Protein AF-A0A1G2TEM7-F1 (afdb_monomer)

Radius of gyration: 30.07 Å; Cα contacts (8 Å, |Δi|>4): 355; chains: 1; bounding box: 49×55×99 Å

Solvent-accessible surface area (backbone atoms only — not comparable to full-atom values): 16969 Å² total; per-residue (Å²): 112,79,45,78,48,76,38,76,93,73,37,30,36,40,39,42,45,85,58,39,40,34,43,33,45,51,39,70,94,78,36,30,36,36,39,42,33,32,39,65,99,53,88,54,38,40,41,35,33,34,38,53,47,78,41,74,84,69,77,44,43,29,35,23,36,29,33,30,31,44,42,89,77,76,46,63,47,26,51,91,40,37,75,34,65,74,54,76,65,64,77,90,52,77,71,51,54,56,49,53,52,49,51,64,51,42,37,35,84,39,76,63,53,59,53,83,39,41,71,59,52,55,50,55,56,69,71,34,54,91,72,40,41,70,67,55,47,54,48,48,49,51,52,52,47,50,42,49,52,52,16,50,52,48,52,52,52,54,48,64,71,47,66,89,67,58,58,44,79,43,73,86,90,49,44,41,82,43,63,84,64,90,68,56,79,90,50,42,62,61,53,50,52,48,47,40,65,72,42,48,47,33,32,34,28,77,87,83,23,96,62,38,33,77,41,48,62,56,37,53,32,38,39,68,61,51,43,54,51,46,52,51,64,70,68,49,75,80,71,75,76,73,70,79,66,78,66,62,69,46,73,65,58,52,48,52,53,52,52,53,51,50,51,52,50,54,53,57,52,61,78,49,68,92,48,62,70,69,58,54,54,53,50,53,51,54,49,53,52,47,49,55,52,49,49,52,49,50,52,56,65,72,70,108

Mean predicted aligned error: 13.9 Å

Structure (mmCIF, N/CA/C/O backbone):
data_AF-A0A1G2TEM7-F1
#
_entry.id   AF-A0A1G2TEM7-F1
#
loop_
_atom_site.group_PDB
_atom_site.id
_atom_site.type_symbol
_atom_site.label_atom_id
_atom_site.label_alt_id
_atom_site.label_comp_id
_atom_site.label_asym_id
_atom_site.label_entity_id
_atom_site.label_seq_id
_atom_site.pdbx_PDB_ins_code
_atom_site.Cartn_x
_atom_site.Cartn_y
_atom_site.Cartn_z
_atom_site.occupancy
_atom_site.B_iso_or_equiv
_atom_site.auth_seq_id
_atom_site.auth_comp_id
_atom_site.auth_asym_id
_atom_site.auth_atom_id
_atom_site.pdbx_PDB_model_num
ATOM 1 N N . MET A 1 1 ? -13.631 10.956 -4.477 1.00 67.44 1 MET A N 1
ATOM 2 C CA . MET A 1 1 ? -13.651 9.486 -4.605 1.00 67.44 1 MET A CA 1
ATOM 3 C C . MET A 1 1 ? -12.492 9.112 -5.509 1.00 67.44 1 MET A C 1
ATOM 5 O O . MET A 1 1 ? -12.386 9.725 -6.560 1.00 67.44 1 MET A O 1
ATOM 9 N N . LYS A 1 2 ? -11.614 8.206 -5.067 1.00 79.81 2 LYS A N 1
ATOM 10 C CA . LYS A 1 2 ? -10.451 7.730 -5.831 1.00 79.81 2 LYS A CA 1
ATOM 11 C C . LYS A 1 2 ? -10.918 6.689 -6.854 1.00 79.81 2 LYS A C 1
ATOM 13 O O . LYS A 1 2 ? -11.543 5.699 -6.473 1.00 79.81 2 LYS A O 1
ATOM 18 N N . GLU A 1 3 ? -10.646 6.914 -8.130 1.00 84.75 3 GLU A N 1
ATOM 19 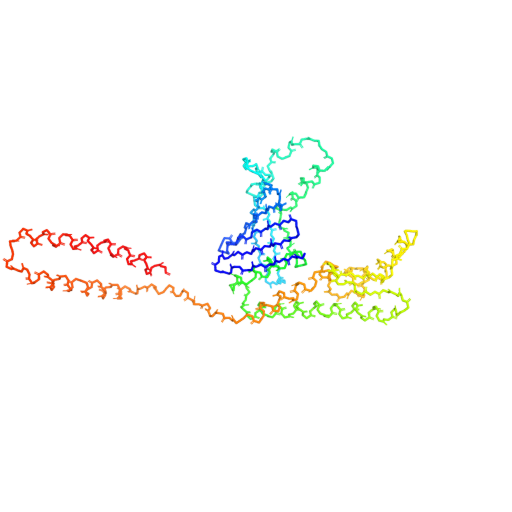C CA . GLU A 1 3 ? -10.843 5.963 -9.219 1.00 84.75 3 GLU A CA 1
ATOM 20 C C . GLU A 1 3 ? -9.496 5.340 -9.597 1.00 84.75 3 GLU A C 1
ATOM 22 O O . GLU A 1 3 ? -8.474 6.017 -9.672 1.00 84.75 3 GLU A O 1
ATOM 27 N N . ILE A 1 4 ? -9.483 4.020 -9.784 1.00 85.69 4 ILE A N 1
ATOM 28 C CA . ILE A 1 4 ? -8.273 3.268 -10.119 1.00 85.69 4 ILE A CA 1
ATOM 29 C C . ILE A 1 4 ? -8.563 2.439 -11.357 1.00 85.69 4 ILE A C 1
ATOM 31 O O . ILE A 1 4 ? -9.475 1.607 -11.354 1.00 85.69 4 ILE A O 1
ATOM 35 N N . LYS A 1 5 ? -7.752 2.631 -12.393 1.00 86.81 5 LYS A N 1
ATOM 36 C CA . LYS A 1 5 ? -7.823 1.882 -13.643 1.00 86.81 5 LYS A CA 1
ATOM 37 C C . LYS A 1 5 ? -6.507 1.148 -13.864 1.00 86.81 5 LYS A C 1
ATOM 39 O O . LYS A 1 5 ? -5.459 1.767 -13.997 1.00 86.81 5 LYS A O 1
ATOM 44 N N . ILE A 1 6 ? -6.572 -0.180 -13.916 1.00 85.25 6 ILE A N 1
ATOM 45 C CA . ILE A 1 6 ? -5.413 -1.028 -14.215 1.00 85.25 6 ILE A CA 1
ATOM 46 C C . ILE A 1 6 ? -5.385 -1.310 -15.718 1.00 85.25 6 ILE A C 1
ATOM 48 O O . ILE A 1 6 ? -6.343 -1.863 -16.264 1.00 85.25 6 ILE A O 1
ATOM 52 N N . LEU A 1 7 ? -4.278 -0.968 -16.371 1.00 85.75 7 LEU A N 1
ATOM 53 C CA . LEU A 1 7 ? -4.017 -1.215 -17.785 1.00 85.75 7 LEU A CA 1
ATOM 54 C C . LEU A 1 7 ? -2.942 -2.304 -17.890 1.00 85.75 7 LEU A C 1
ATOM 56 O O . LEU A 1 7 ? -1.747 -2.041 -17.981 1.00 85.75 7 LEU A O 1
ATOM 60 N N . GLU A 1 8 ? -3.360 -3.568 -17.808 1.00 81.31 8 GLU A N 1
ATOM 61 C CA . GLU A 1 8 ? -2.407 -4.683 -17.704 1.00 81.31 8 GLU A CA 1
ATOM 62 C C . GLU A 1 8 ? -1.517 -4.874 -18.930 1.00 81.31 8 GLU A C 1
ATOM 64 O O . GLU A 1 8 ? -0.372 -5.293 -18.754 1.00 81.31 8 GLU A O 1
ATOM 69 N N . GLU A 1 9 ? -2.040 -4.590 -20.125 1.00 81.94 9 GLU A N 1
ATOM 70 C CA . GLU A 1 9 ? -1.304 -4.662 -21.396 1.00 81.94 9 GLU A CA 1
ATOM 71 C C . GLU A 1 9 ? -0.209 -3.591 -21.473 1.00 81.94 9 GLU A C 1
ATOM 73 O O . GLU A 1 9 ? 0.847 -3.820 -22.054 1.00 81.94 9 GLU A O 1
ATOM 78 N N . GLU A 1 10 ? -0.438 -2.451 -20.823 1.00 84.88 10 GLU A N 1
ATOM 79 C CA . GLU A 1 10 ? 0.488 -1.316 -20.766 1.00 84.88 10 GLU A CA 1
ATOM 80 C C . GLU A 1 10 ? 1.398 -1.373 -19.530 1.00 84.88 10 GLU A C 1
ATOM 82 O O . GLU A 1 10 ? 2.274 -0.535 -19.358 1.00 84.88 10 GLU A O 1
ATOM 87 N N . ASN A 1 11 ? 1.208 -2.377 -18.668 1.00 90.75 11 ASN A N 1
ATOM 88 C CA . ASN A 1 11 ? 1.826 -2.458 -17.350 1.00 90.75 11 ASN A CA 1
ATOM 89 C C . ASN A 1 11 ? 1.695 -1.153 -16.546 1.00 90.75 11 ASN A C 1
ATOM 91 O O . ASN A 1 11 ? 2.657 -0.737 -15.907 1.00 90.75 11 ASN A O 1
ATOM 95 N N . SER A 1 12 ? 0.519 -0.523 -16.552 1.00 91.81 12 SER A N 1
ATOM 96 C CA . SER A 1 12 ? 0.307 0.753 -15.866 1.00 91.81 12 SER A CA 1
ATOM 97 C C . SER A 1 12 ? -0.940 0.773 -14.981 1.00 91.81 12 SER A C 1
ATOM 99 O O . SER A 1 12 ? -1.874 -0.025 -15.131 1.00 91.81 12 SER A O 1
ATOM 101 N N . ILE A 1 13 ? -0.935 1.678 -14.003 1.00 92.31 13 ILE A N 1
ATOM 102 C CA . ILE A 1 13 ? -2.081 1.994 -13.151 1.00 92.31 13 ILE A CA 1
ATOM 103 C C . ILE A 1 13 ? -2.327 3.491 -13.244 1.00 92.31 13 ILE A C 1
ATOM 105 O O . ILE A 1 13 ? -1.453 4.284 -12.913 1.00 92.31 13 ILE A O 1
ATOM 109 N N . LEU A 1 14 ? -3.545 3.862 -13.617 1.00 91.50 14 LEU A N 1
ATOM 110 C CA . LEU A 1 14 ? -4.019 5.233 -13.519 1.00 91.50 14 LEU A CA 1
ATOM 111 C C . LEU A 1 14 ? -4.805 5.390 -12.224 1.00 91.50 14 LEU A C 1
ATOM 113 O O . LEU A 1 14 ? -5.747 4.635 -11.960 1.00 91.50 14 LEU A O 1
ATOM 117 N N . VAL A 1 15 ? -4.412 6.376 -11.430 1.00 90.00 15 VAL A N 1
ATOM 118 C CA . VAL A 1 15 ? -5.088 6.785 -10.205 1.00 90.00 15 VAL A CA 1
ATOM 119 C C . VAL A 1 15 ? -5.612 8.194 -10.418 1.00 90.00 15 VAL A C 1
ATOM 121 O O . VAL A 1 15 ? -4.838 9.127 -10.601 1.00 90.00 15 VAL A O 1
ATOM 124 N N . ASP A 1 16 ? -6.929 8.333 -10.400 1.00 88.75 16 ASP A N 1
ATOM 125 C CA . ASP A 1 16 ? -7.611 9.610 -10.546 1.00 88.75 16 ASP A CA 1
ATOM 126 C C . ASP A 1 16 ? -8.362 9.916 -9.248 1.00 88.75 16 ASP A C 1
ATOM 128 O O . ASP A 1 16 ? -9.273 9.181 -8.860 1.00 88.75 16 ASP A O 1
ATOM 132 N N . ASP A 1 17 ? -7.961 10.959 -8.529 1.00 85.25 17 ASP A N 1
ATOM 133 C CA . ASP A 1 17 ? -8.590 11.334 -7.269 1.00 85.25 17 ASP A CA 1
ATOM 134 C C . ASP A 1 17 ? -9.267 12.720 -7.348 1.00 85.25 17 ASP A C 1
ATOM 136 O O . ASP A 1 17 ? -9.607 13.218 -8.422 1.00 85.25 17 ASP A O 1
ATOM 140 N N . LYS A 1 18 ? -9.615 13.334 -6.213 1.00 84.69 18 LYS A N 1
ATOM 141 C CA . LYS A 1 18 ? -10.285 14.644 -6.239 1.00 84.69 18 LYS A CA 1
ATOM 142 C C . LYS A 1 18 ? -9.346 15.782 -6.674 1.00 84.69 18 LYS A C 1
ATOM 144 O O . LYS A 1 18 ? -9.842 16.767 -7.216 1.00 84.69 18 LYS A O 1
ATOM 149 N N . TYR A 1 19 ? -8.049 15.668 -6.415 1.00 85.00 19 TYR A N 1
ATOM 150 C CA . TYR A 1 19 ? -7.076 16.755 -6.484 1.00 85.00 19 TYR A CA 1
ATOM 151 C C . TYR A 1 19 ? -5.946 16.493 -7.481 1.00 85.00 19 TYR A C 1
ATOM 153 O O . TYR A 1 19 ? -5.434 17.448 -8.059 1.00 85.00 19 TYR A O 1
ATOM 161 N N . ASP A 1 20 ? -5.572 15.239 -7.713 1.00 86.88 20 ASP A N 1
ATOM 162 C CA . ASP A 1 20 ? -4.484 14.849 -8.594 1.00 86.88 20 ASP A CA 1
ATOM 163 C C . ASP A 1 20 ? -4.836 13.659 -9.491 1.00 86.88 20 ASP A C 1
ATOM 165 O O . ASP A 1 20 ? -5.777 12.894 -9.268 1.00 86.88 20 ASP A O 1
ATOM 169 N N . VAL A 1 21 ? -4.067 13.554 -10.569 1.00 88.75 21 VAL A N 1
ATOM 170 C CA . VAL A 1 21 ? -4.032 12.394 -11.453 1.00 88.75 21 VAL A CA 1
ATOM 171 C C . VAL A 1 21 ? -2.611 11.865 -11.426 1.00 88.75 21 VAL A C 1
ATOM 173 O O . VAL A 1 21 ? -1.663 12.627 -11.617 1.00 88.75 21 VAL A O 1
ATOM 176 N N . SER A 1 22 ? -2.475 10.567 -11.190 1.00 91.62 22 SER A N 1
ATOM 177 C CA . SER A 1 22 ? -1.201 9.863 -11.154 1.00 91.62 22 SER A CA 1
ATOM 178 C C . SER A 1 22 ? -1.211 8.705 -12.151 1.00 91.62 22 SER A C 1
ATOM 180 O O . SER A 1 22 ? -2.093 7.846 -12.104 1.00 91.62 22 SER A O 1
ATOM 182 N N . ASP A 1 23 ? -0.215 8.669 -13.030 1.00 92.94 23 ASP A N 1
ATOM 183 C CA . ASP A 1 23 ? 0.101 7.533 -13.894 1.00 92.94 23 ASP A CA 1
ATOM 184 C C . ASP A 1 23 ? 1.291 6.771 -13.309 1.00 92.94 23 ASP A C 1
ATOM 186 O O . ASP A 1 23 ? 2.328 7.355 -12.982 1.00 92.94 23 ASP A O 1
ATOM 190 N N . ILE A 1 24 ? 1.121 5.466 -13.122 1.00 95.62 24 ILE A N 1
ATOM 191 C CA . ILE A 1 24 ? 2.121 4.580 -12.546 1.00 95.62 24 ILE A CA 1
ATOM 192 C C . ILE A 1 24 ? 2.505 3.535 -13.588 1.00 95.62 24 ILE A C 1
ATOM 194 O O . ILE A 1 24 ? 1.801 2.543 -13.760 1.00 95.62 24 ILE A O 1
ATOM 198 N N . GLU A 1 25 ? 3.646 3.726 -14.244 1.00 96.44 25 GLU A N 1
ATOM 199 C CA . GLU A 1 25 ? 4.179 2.820 -15.265 1.00 96.44 25 GLU A CA 1
ATOM 200 C C . GLU A 1 25 ? 5.157 1.816 -14.636 1.00 96.44 25 GLU A C 1
ATOM 202 O O . GLU A 1 25 ? 6.138 2.199 -13.991 1.00 96.44 25 GLU A O 1
ATOM 207 N N . PHE A 1 26 ? 4.928 0.518 -14.830 1.00 96.62 26 PHE A N 1
ATOM 208 C CA . PHE A 1 26 ? 5.750 -0.548 -14.259 1.00 96.62 26 PHE A CA 1
ATOM 209 C C . PHE A 1 26 ? 6.700 -1.159 -15.288 1.00 96.62 26 PHE A C 1
ATOM 211 O O . PHE A 1 26 ? 6.332 -1.480 -16.415 1.00 96.62 26 PHE A O 1
ATOM 218 N N . PHE A 1 27 ? 7.916 -1.454 -14.827 1.00 95.88 27 PHE A N 1
ATOM 219 C CA . PHE A 1 27 ? 8.956 -2.165 -15.567 1.00 95.88 27 PHE A CA 1
ATOM 220 C C . PHE A 1 27 ? 9.346 -3.437 -14.794 1.00 95.88 27 PHE A C 1
ATOM 222 O O . PHE A 1 27 ? 10.374 -3.437 -14.100 1.00 95.88 27 PHE A O 1
ATOM 229 N N . PRO A 1 28 ? 8.544 -4.523 -14.872 1.00 93.94 28 PRO A N 1
ATOM 230 C CA . PRO A 1 28 ? 8.714 -5.690 -14.006 1.00 93.94 28 PRO A CA 1
ATOM 231 C C . PRO A 1 28 ? 10.095 -6.341 -14.093 1.00 93.94 28 PRO A C 1
ATOM 233 O O . PRO A 1 28 ? 10.703 -6.651 -13.071 1.00 93.94 28 PRO A O 1
ATOM 236 N N . GLU A 1 29 ? 10.643 -6.465 -15.303 1.00 92.75 29 GLU A N 1
ATOM 237 C CA . GLU A 1 29 ? 11.969 -7.054 -15.534 1.00 92.75 29 GLU A CA 1
ATOM 238 C C . GLU A 1 29 ? 13.089 -6.290 -14.813 1.00 92.75 29 GLU A C 1
ATOM 240 O O . GLU A 1 29 ? 14.020 -6.888 -14.275 1.00 92.75 29 GLU A O 1
ATOM 245 N N . ALA A 1 30 ? 12.977 -4.960 -14.758 1.00 95.12 30 ALA A N 1
ATOM 246 C CA . ALA A 1 30 ? 13.933 -4.093 -14.079 1.00 95.12 30 ALA A CA 1
ATOM 247 C C . ALA A 1 30 ? 13.633 -3.920 -12.580 1.00 95.12 30 ALA A C 1
ATOM 249 O O . ALA A 1 30 ? 14.419 -3.274 -11.888 1.00 95.12 30 ALA A O 1
ATOM 250 N N . LYS A 1 31 ? 12.505 -4.458 -12.090 1.00 96.75 31 LYS A N 1
ATOM 251 C CA . LYS A 1 31 ? 11.951 -4.234 -10.746 1.00 96.75 31 LYS A CA 1
ATOM 252 C C . LYS A 1 31 ? 11.843 -2.751 -10.387 1.00 96.75 31 LYS A C 1
ATOM 254 O O . LYS A 1 31 ? 12.250 -2.314 -9.307 1.00 96.75 31 LYS A O 1
ATOM 259 N N . LYS A 1 32 ? 11.312 -1.966 -11.326 1.00 97.69 32 LYS A N 1
ATOM 260 C CA . LYS A 1 32 ? 11.119 -0.518 -11.189 1.00 97.69 32 LYS A CA 1
ATOM 261 C C . LYS A 1 32 ? 9.709 -0.107 -11.576 1.00 97.69 32 LYS A C 1
ATOM 263 O O . LYS A 1 32 ? 9.047 -0.802 -12.339 1.00 97.69 32 LYS A O 1
ATOM 268 N N . PHE A 1 33 ? 9.286 1.048 -11.090 1.00 97.56 33 PHE A N 1
ATOM 269 C CA . PHE A 1 33 ? 8.119 1.748 -11.612 1.00 97.56 33 PHE A CA 1
ATOM 270 C C . PHE A 1 33 ? 8.358 3.254 -11.580 1.00 97.56 33 PHE A C 1
ATOM 272 O 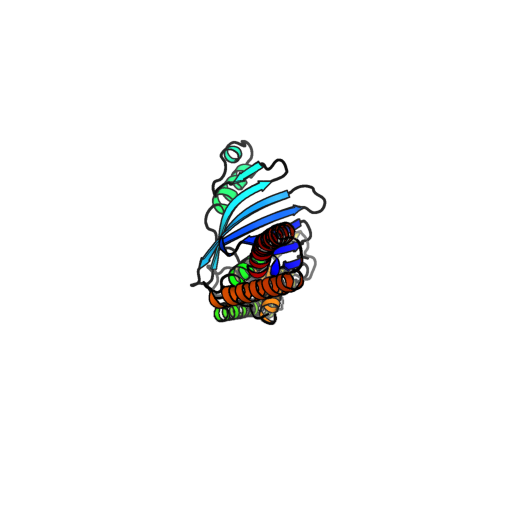O . PHE A 1 33 ? 9.184 3.746 -10.805 1.00 97.56 33 PHE A O 1
ATOM 279 N N . LYS A 1 34 ? 7.662 3.975 -12.448 1.00 96.56 34 LYS A N 1
ATOM 280 C CA . LYS A 1 34 ? 7.638 5.432 -12.491 1.00 96.56 34 LYS A CA 1
ATOM 281 C C . LYS A 1 34 ? 6.269 5.920 -12.069 1.00 96.56 34 LYS A C 1
ATOM 283 O O . LYS A 1 34 ? 5.283 5.242 -12.314 1.00 96.56 34 LYS A O 1
ATOM 288 N N . VAL A 1 35 ? 6.245 7.065 -11.410 1.00 94.75 35 VAL A N 1
ATOM 289 C CA . VAL A 1 35 ? 5.036 7.770 -11.009 1.00 94.75 35 VAL A CA 1
ATOM 290 C C . VAL A 1 35 ? 5.129 9.165 -11.586 1.00 94.75 35 VAL A C 1
ATOM 292 O O . VAL A 1 35 ? 6.005 9.938 -11.184 1.00 94.75 35 VAL A O 1
ATOM 295 N N . ASP A 1 36 ? 4.207 9.462 -12.485 1.00 91.56 36 ASP A N 1
ATOM 296 C CA . ASP A 1 36 ? 4.023 10.778 -13.065 1.00 91.56 36 ASP A CA 1
ATOM 297 C C . ASP A 1 36 ? 2.706 11.323 -12.520 1.00 91.56 36 ASP A C 1
ATOM 299 O O . ASP A 1 36 ? 1.639 10.780 -12.800 1.00 91.56 36 ASP A O 1
ATOM 303 N N . SER A 1 37 ? 2.774 12.361 -11.687 1.00 90.12 37 SER A N 1
ATOM 304 C CA . SER A 1 37 ? 1.591 12.952 -11.065 1.00 90.12 37 SER A CA 1
ATOM 305 C C . SER A 1 37 ? 1.435 14.426 -11.396 1.00 90.12 37 SER A C 1
ATOM 307 O O . SER A 1 37 ? 2.412 15.176 -11.477 1.00 90.12 37 SER A O 1
ATOM 309 N N . SER A 1 38 ? 0.187 14.846 -11.572 1.00 87.88 38 SER A N 1
ATOM 310 C CA . SER A 1 38 ? -0.185 16.232 -11.836 1.00 87.88 38 SER A CA 1
ATOM 311 C C . SER A 1 38 ? -1.388 16.638 -11.004 1.00 87.88 38 SER A C 1
ATOM 313 O O . SER A 1 38 ? -2.363 15.889 -10.918 1.00 87.88 38 SER A O 1
ATOM 315 N N . LEU A 1 39 ? -1.342 17.844 -10.443 1.00 86.12 39 LEU A N 1
ATOM 316 C CA . LEU A 1 39 ? -2.514 18.447 -9.816 1.00 86.12 39 LEU A CA 1
ATOM 317 C C . LEU A 1 39 ? -3.542 18.805 -10.891 1.00 86.12 39 LEU A C 1
ATOM 319 O O . LEU A 1 39 ? -3.198 19.335 -11.949 1.00 86.12 39 LEU A O 1
ATOM 323 N N . LYS A 1 40 ? -4.815 18.527 -10.617 1.00 83.62 40 LYS A N 1
ATOM 324 C CA . LYS A 1 40 ? -5.908 18.978 -11.478 1.00 83.62 40 LYS A CA 1
ATOM 325 C C . LYS A 1 40 ? -5.944 20.501 -11.480 1.00 83.62 40 LYS A C 1
ATOM 327 O O . LYS A 1 40 ? -5.759 21.131 -10.443 1.00 83.62 40 LYS A O 1
ATOM 332 N N . ASP A 1 41 ? -6.185 21.069 -12.656 1.00 81.00 41 ASP A N 1
ATOM 333 C CA . ASP A 1 41 ? -6.231 22.517 -12.893 1.00 81.00 41 ASP A CA 1
ATOM 334 C C . ASP A 1 41 ? -4.896 23.264 -12.678 1.00 81.00 41 ASP A C 1
ATOM 336 O O . ASP A 1 41 ? -4.878 24.495 -12.689 1.00 81.00 41 ASP A O 1
ATOM 340 N N . ASP A 1 42 ? -3.775 22.543 -12.556 1.00 75.88 42 ASP A N 1
ATOM 341 C CA . ASP A 1 42 ? -2.428 23.114 -12.469 1.00 75.88 42 ASP A CA 1
ATOM 342 C C . ASP A 1 42 ? -1.471 22.444 -13.476 1.00 75.88 42 ASP A C 1
ATOM 344 O O . ASP A 1 42 ? -1.705 21.341 -13.967 1.00 75.88 42 ASP A O 1
ATOM 348 N N . VAL A 1 43 ? -0.373 23.122 -13.804 1.00 70.56 43 VAL A N 1
ATOM 349 C CA . VAL A 1 43 ? 0.692 22.635 -14.701 1.00 70.56 43 VAL A CA 1
ATOM 350 C C . VAL A 1 43 ? 1.848 22.024 -13.891 1.00 70.56 43 VAL A C 1
ATOM 352 O O . VAL A 1 43 ? 2.937 21.781 -14.416 1.00 70.56 43 VAL A O 1
ATOM 355 N N . PHE A 1 44 ? 1.626 21.777 -12.598 1.00 72.81 44 PHE A N 1
ATOM 356 C CA . PHE A 1 44 ? 2.610 21.184 -11.706 1.00 72.81 44 PHE A CA 1
ATOM 357 C C . PHE A 1 44 ? 2.728 19.679 -11.954 1.00 72.81 44 PHE A C 1
ATOM 359 O O . PHE A 1 44 ? 1.814 18.917 -11.639 1.00 72.81 44 PHE A O 1
ATOM 366 N N . TYR A 1 45 ? 3.877 19.249 -12.483 1.00 82.06 45 TYR A N 1
ATOM 367 C CA . TYR A 1 45 ? 4.185 17.839 -12.726 1.00 82.06 45 TYR A CA 1
ATOM 368 C C . TYR A 1 45 ? 5.268 17.343 -11.774 1.00 82.06 45 TYR A C 1
ATOM 370 O O . TYR A 1 45 ? 6.343 17.944 -11.685 1.00 82.06 45 TYR A O 1
ATOM 378 N N . ASN A 1 46 ? 5.022 16.206 -11.132 1.00 88.06 46 ASN A N 1
ATOM 379 C CA . ASN A 1 46 ? 6.020 15.469 -10.371 1.00 88.06 46 ASN A CA 1
ATOM 380 C C . ASN A 1 46 ? 6.333 14.157 -11.064 1.00 88.06 46 ASN A C 1
ATOM 382 O O . ASN A 1 46 ? 5.436 13.421 -11.454 1.00 88.06 46 ASN A O 1
ATOM 386 N N . TYR A 1 47 ? 7.619 13.851 -11.136 1.00 92.06 47 TYR A N 1
ATOM 387 C CA . TYR A 1 47 ? 8.132 12.621 -11.714 1.00 92.06 47 TYR A CA 1
ATOM 388 C C . TYR A 1 47 ? 8.948 11.919 -10.642 1.00 92.06 47 TYR A C 1
ATOM 390 O O . TYR A 1 47 ? 9.849 12.527 -10.054 1.00 92.06 47 TYR A O 1
ATOM 398 N N . SER A 1 48 ? 8.646 10.656 -10.371 1.00 95.31 48 SER A N 1
ATOM 399 C CA . SER A 1 48 ? 9.397 9.843 -9.415 1.00 95.31 48 SER A CA 1
ATOM 400 C C . SER A 1 48 ? 9.650 8.449 -9.972 1.00 95.31 48 SER A C 1
ATOM 402 O O . SER A 1 48 ? 8.723 7.773 -10.398 1.00 95.31 48 SER A O 1
ATOM 404 N N . THR A 1 49 ? 10.897 7.989 -9.931 1.00 97.50 49 THR A N 1
ATOM 405 C CA . THR A 1 49 ? 11.266 6.613 -10.291 1.00 97.50 49 THR A CA 1
ATOM 406 C C . THR A 1 49 ? 11.587 5.844 -9.018 1.00 97.50 49 THR A C 1
ATOM 408 O O . THR A 1 49 ? 12.420 6.281 -8.221 1.00 97.50 49 THR A O 1
ATOM 411 N N . TYR A 1 50 ? 10.991 4.668 -8.849 1.00 98.00 50 TYR A N 1
ATOM 412 C CA . TYR A 1 50 ? 11.208 3.779 -7.713 1.00 98.00 50 TYR A CA 1
ATOM 413 C C . TYR A 1 50 ? 11.787 2.439 -8.157 1.00 98.00 50 TYR A C 1
ATOM 415 O O . TYR A 1 50 ? 11.514 1.944 -9.249 1.00 98.00 50 TYR A O 1
ATOM 423 N N . GLU A 1 51 ? 12.566 1.827 -7.272 1.00 98.31 51 GLU A N 1
ATOM 424 C CA . GLU A 1 51 ? 12.948 0.417 -7.345 1.00 98.31 51 GLU A CA 1
ATOM 425 C C . GLU A 1 51 ? 12.223 -0.351 -6.247 1.00 98.31 51 GLU A C 1
ATOM 427 O O . GLU A 1 51 ? 12.042 0.182 -5.149 1.00 98.31 51 GLU A O 1
ATOM 432 N N . TYR A 1 52 ? 11.854 -1.603 -6.510 1.00 97.94 52 TYR A N 1
ATOM 433 C CA . TYR A 1 52 ? 11.180 -2.443 -5.530 1.00 97.94 52 TYR A CA 1
ATOM 434 C C . TYR A 1 52 ? 11.830 -3.816 -5.338 1.00 97.94 52 TYR A C 1
ATOM 436 O O . TYR A 1 52 ? 12.542 -4.348 -6.190 1.00 97.94 52 TYR A O 1
ATOM 444 N N . LYS A 1 53 ? 11.559 -4.405 -4.174 1.00 96.81 53 LYS A N 1
ATOM 445 C CA . LYS A 1 53 ? 11.924 -5.769 -3.789 1.00 96.81 53 LYS A CA 1
ATOM 446 C C . LYS A 1 53 ? 10.707 -6.473 -3.218 1.00 96.81 53 LYS A C 1
ATOM 448 O O . LYS A 1 53 ? 9.966 -5.877 -2.442 1.00 96.81 53 LYS A O 1
ATOM 453 N N . ILE A 1 54 ? 10.553 -7.741 -3.581 1.00 96.00 54 ILE A N 1
ATOM 454 C CA . ILE A 1 54 ? 9.539 -8.630 -3.019 1.00 96.00 54 ILE A CA 1
ATOM 455 C C . ILE A 1 54 ? 10.248 -9.609 -2.091 1.00 96.00 54 ILE A C 1
ATOM 457 O O . ILE A 1 54 ? 11.203 -10.275 -2.498 1.00 96.00 54 ILE A O 1
ATOM 461 N N . TYR A 1 55 ? 9.776 -9.677 -0.857 1.00 94.69 55 TYR A N 1
ATOM 462 C CA . TYR A 1 55 ? 10.138 -10.690 0.121 1.00 94.69 55 TYR A CA 1
ATOM 463 C C . TYR A 1 55 ? 8.994 -11.706 0.141 1.00 94.69 55 TYR A C 1
ATOM 465 O O . TYR A 1 55 ? 7.853 -11.274 0.238 1.00 94.69 55 TYR A O 1
ATOM 473 N N . PRO A 1 56 ? 9.244 -13.014 -0.037 1.00 90.12 56 PRO A N 1
ATOM 474 C CA . PRO A 1 56 ? 8.173 -14.012 -0.077 1.00 90.12 56 PRO A CA 1
ATOM 475 C C . PRO A 1 56 ? 7.780 -14.552 1.309 1.00 90.12 56 PRO A C 1
ATOM 477 O O . PRO A 1 56 ? 6.714 -15.146 1.436 1.00 90.12 56 PRO A O 1
ATOM 480 N N . ASP A 1 57 ? 8.609 -14.355 2.340 1.00 88.00 57 ASP A N 1
ATOM 481 C CA . ASP A 1 57 ? 8.370 -14.866 3.696 1.00 88.00 57 ASP A CA 1
ATOM 482 C C . ASP A 1 57 ? 8.812 -13.853 4.779 1.00 88.00 57 ASP A C 1
ATOM 484 O O . ASP A 1 57 ? 10.011 -13.744 5.060 1.00 88.00 57 ASP A O 1
ATOM 488 N N . PRO A 1 58 ? 7.879 -13.080 5.370 1.00 89.94 58 PRO A N 1
ATOM 489 C CA . PRO A 1 58 ? 6.491 -12.902 4.930 1.00 89.94 58 PRO A CA 1
ATOM 490 C C . PRO A 1 58 ? 6.404 -12.198 3.564 1.00 89.94 58 PRO A C 1
ATOM 492 O O . PRO A 1 58 ? 7.349 -11.528 3.144 1.00 89.94 58 PRO A O 1
ATOM 495 N N . ILE A 1 59 ? 5.257 -12.329 2.882 1.00 92.00 59 ILE A N 1
ATOM 496 C CA . ILE A 1 59 ? 4.999 -11.631 1.612 1.00 92.00 59 ILE A CA 1
ATOM 497 C C . ILE A 1 59 ? 4.969 -10.120 1.857 1.00 92.00 59 ILE A C 1
ATOM 499 O O . ILE A 1 59 ? 4.019 -9.599 2.442 1.00 92.00 59 ILE A O 1
ATOM 503 N N . GLU A 1 60 ? 5.994 -9.414 1.386 1.00 94.19 60 GLU A N 1
ATOM 504 C CA . GLU A 1 60 ? 6.144 -7.970 1.553 1.00 94.19 60 GLU A CA 1
ATOM 505 C C . GLU A 1 60 ? 6.774 -7.317 0.325 1.00 94.19 60 GLU A C 1
ATOM 507 O O . GLU A 1 60 ? 7.656 -7.877 -0.327 1.00 94.19 60 GLU A O 1
ATOM 512 N N . VAL A 1 61 ? 6.362 -6.081 0.042 1.00 96.62 61 VAL A N 1
ATOM 513 C CA . VAL A 1 61 ? 6.971 -5.238 -0.989 1.00 96.62 61 VAL A CA 1
ATOM 514 C C . VAL A 1 61 ? 7.684 -4.084 -0.299 1.00 96.62 61 VAL A C 1
ATOM 516 O O . VAL A 1 61 ? 7.078 -3.346 0.474 1.00 96.62 61 VAL A O 1
ATOM 519 N N . SER A 1 62 ? 8.975 -3.918 -0.573 1.00 97.19 62 SER A N 1
ATOM 520 C CA . SER A 1 62 ? 9.733 -2.731 -0.169 1.00 97.19 62 SER A CA 1
ATOM 521 C C . SER A 1 62 ? 10.125 -1.918 -1.388 1.00 97.19 62 SER A C 1
ATOM 523 O O . SER A 1 62 ? 10.478 -2.490 -2.417 1.00 97.19 62 SER A O 1
ATOM 525 N N . VAL A 1 63 ? 10.128 -0.597 -1.257 1.00 97.69 63 VAL A N 1
ATOM 526 C CA . VAL A 1 63 ? 10.506 0.343 -2.314 1.00 97.69 63 VAL A CA 1
ATOM 527 C C . VAL A 1 63 ? 11.612 1.281 -1.849 1.00 97.69 63 VAL A C 1
ATOM 529 O O . VAL A 1 63 ? 11.767 1.532 -0.652 1.00 97.69 63 VAL A O 1
ATOM 532 N N . ARG A 1 64 ? 12.371 1.824 -2.796 1.00 97.12 64 ARG A N 1
ATOM 533 C CA . ARG A 1 64 ? 13.232 2.990 -2.579 1.00 97.12 64 ARG A CA 1
ATOM 534 C C . ARG A 1 64 ? 13.136 3.952 -3.754 1.00 97.12 64 ARG A C 1
ATOM 536 O O . ARG A 1 64 ? 12.982 3.522 -4.897 1.00 97.12 64 ARG A O 1
ATOM 543 N N . LEU A 1 65 ? 13.252 5.241 -3.469 1.00 97.31 65 LEU A N 1
ATOM 544 C CA . LEU A 1 65 ? 13.266 6.304 -4.468 1.00 97.31 65 LEU A CA 1
ATOM 545 C C . LEU A 1 65 ? 14.625 6.337 -5.180 1.00 97.31 65 LEU A C 1
ATOM 547 O O . LEU A 1 65 ? 15.659 6.458 -4.525 1.00 97.31 65 LEU A O 1
ATOM 551 N N . LEU A 1 66 ? 14.621 6.234 -6.509 1.00 96.81 66 LEU A N 1
ATOM 552 C CA . LEU A 1 66 ? 15.813 6.360 -7.351 1.00 96.81 66 LEU A CA 1
ATOM 553 C C . LEU A 1 66 ? 15.949 7.755 -7.946 1.00 96.81 66 LEU A C 1
ATOM 555 O O . LEU A 1 66 ? 17.047 8.302 -7.981 1.00 96.81 66 LEU A O 1
ATOM 559 N N . GLU A 1 67 ? 14.848 8.323 -8.421 1.00 95.81 67 GLU A N 1
ATOM 560 C CA . GLU A 1 67 ? 14.842 9.636 -9.057 1.00 95.81 67 GLU A CA 1
ATOM 561 C C . GLU A 1 67 ? 13.610 10.405 -8.618 1.00 95.81 67 GLU A C 1
ATOM 563 O O . GLU A 1 67 ? 12.541 9.817 -8.465 1.00 95.81 67 GLU A O 1
ATOM 568 N N . LYS A 1 68 ? 13.753 11.716 -8.446 1.00 92.75 68 LYS A N 1
ATOM 569 C CA . LYS A 1 68 ? 12.630 12.623 -8.234 1.00 92.75 68 LYS A CA 1
ATOM 570 C C . LYS A 1 68 ? 12.922 13.957 -8.888 1.00 92.75 68 LYS A C 1
ATOM 572 O O . LYS A 1 68 ? 13.993 14.519 -8.660 1.00 92.75 68 LYS A O 1
ATOM 577 N N . SER A 1 69 ? 11.973 14.470 -9.655 1.00 90.69 69 SER A N 1
ATOM 578 C CA . SER A 1 69 ? 12.045 15.799 -10.259 1.00 90.69 69 SER A CA 1
ATOM 579 C C . SER A 1 69 ? 10.671 16.447 -10.343 1.00 90.69 69 SER A C 1
ATOM 581 O O . SER A 1 69 ? 9.671 15.737 -10.449 1.00 90.69 69 SER A O 1
ATOM 583 N N . SER A 1 70 ? 10.641 17.775 -10.363 1.00 86.25 70 SER A N 1
ATOM 584 C CA . SER A 1 70 ? 9.413 18.561 -10.513 1.00 86.25 70 SER A CA 1
ATOM 585 C C . SER A 1 70 ? 9.572 19.592 -11.629 1.00 86.25 70 SER A C 1
ATOM 587 O O . SER A 1 70 ? 10.678 20.093 -11.817 1.00 86.25 70 SER A O 1
ATOM 589 N N . GLU A 1 71 ? 8.464 19.867 -12.329 1.00 73.75 71 GLU A N 1
ATOM 590 C CA . GLU A 1 71 ? 8.282 20.861 -13.406 1.00 73.75 71 GLU A CA 1
ATOM 591 C C . GLU A 1 71 ? 9.291 20.806 -14.585 1.00 73.75 71 GLU A C 1
ATOM 593 O O . GLU A 1 71 ? 10.381 20.244 -14.500 1.00 73.75 71 GLU A O 1
ATOM 598 N N . PRO A 1 72 ? 8.952 21.351 -15.766 1.00 66.25 72 PRO A N 1
ATOM 599 C CA . PRO A 1 72 ? 9.934 21.688 -16.795 1.00 66.25 72 PRO A CA 1
ATOM 600 C C . PRO A 1 72 ? 10.525 23.096 -16.550 1.00 66.25 72 PRO A C 1
ATOM 602 O O . PRO A 1 72 ? 9.752 24.040 -16.401 1.00 66.25 72 PRO A O 1
ATOM 605 N N . PRO A 1 73 ? 11.856 23.300 -16.625 1.00 72.19 73 PRO A N 1
ATOM 606 C CA . PRO A 1 73 ? 12.894 22.302 -16.882 1.00 72.19 73 PRO A CA 1
ATOM 607 C C . PRO A 1 73 ? 13.089 21.367 -15.682 1.00 72.19 73 PRO A C 1
ATOM 609 O O . PRO A 1 73 ? 13.092 21.825 -14.549 1.00 72.19 73 PRO A O 1
ATOM 612 N N . LYS A 1 74 ? 13.290 20.064 -15.945 1.00 75.44 74 LYS A N 1
ATOM 613 C CA . LYS A 1 74 ? 13.388 19.032 -14.898 1.00 75.44 74 LYS A CA 1
ATOM 614 C C . LYS A 1 74 ? 14.498 19.354 -13.901 1.00 75.44 74 LYS A C 1
ATOM 616 O O . LYS A 1 74 ? 15.674 19.111 -14.181 1.00 75.44 74 LYS A O 1
ATOM 621 N N . GLU A 1 75 ? 14.114 19.824 -12.723 1.00 82.25 75 GLU A N 1
ATOM 622 C CA . GLU A 1 75 ? 15.016 19.957 -11.588 1.00 82.25 75 GLU A CA 1
ATOM 623 C C . GLU A 1 75 ? 14.945 18.688 -10.745 1.00 82.25 75 GLU A C 1
ATOM 625 O O . GLU A 1 75 ? 13.901 18.337 -10.193 1.00 82.25 75 GLU A O 1
ATOM 630 N N . PHE A 1 76 ? 16.059 17.958 -10.677 1.00 86.62 76 PHE A N 1
ATOM 631 C CA . PHE A 1 76 ? 16.140 16.742 -9.879 1.00 86.62 76 PHE A CA 1
ATOM 632 C C . PHE A 1 76 ? 16.409 17.083 -8.416 1.00 86.62 76 PHE A C 1
ATOM 634 O O . PHE A 1 76 ? 17.371 17.778 -8.097 1.00 86.62 76 PHE A O 1
ATOM 641 N N . SER A 1 77 ? 15.603 16.509 -7.530 1.00 88.81 77 SER A N 1
ATOM 642 C CA . SER A 1 77 ? 15.864 16.478 -6.090 1.00 88.81 77 SER A CA 1
ATOM 643 C C . SER A 1 77 ? 16.583 15.199 -5.663 1.00 88.81 77 SER A C 1
ATOM 645 O O . SER A 1 77 ? 17.389 15.201 -4.729 1.00 88.81 77 SER A O 1
ATOM 647 N N . VAL A 1 78 ? 16.338 14.103 -6.384 1.00 91.25 78 VAL A N 1
ATOM 648 C CA . VAL A 1 78 ? 16.982 12.803 -6.180 1.00 91.25 78 VAL A CA 1
ATOM 649 C C . VAL A 1 78 ? 17.423 12.252 -7.526 1.00 91.25 78 VAL A C 1
ATOM 651 O O . VAL A 1 78 ? 16.671 12.325 -8.500 1.00 91.25 78 VAL A O 1
ATOM 654 N N . LYS A 1 79 ? 18.627 11.680 -7.572 1.00 92.94 79 LYS A N 1
ATOM 655 C CA . LYS A 1 79 ? 19.147 10.958 -8.734 1.00 92.94 79 LYS A CA 1
ATOM 656 C C . LYS A 1 79 ? 19.997 9.775 -8.285 1.00 92.94 79 LYS A C 1
ATOM 658 O O . LYS A 1 79 ? 20.761 9.897 -7.330 1.00 92.94 79 LYS A O 1
ATOM 663 N N . ASP A 1 80 ? 19.845 8.636 -8.956 1.00 91.00 80 ASP A N 1
ATOM 664 C CA . ASP A 1 80 ? 20.548 7.381 -8.652 1.00 91.00 80 ASP A CA 1
ATOM 665 C C . ASP A 1 80 ? 20.425 6.929 -7.178 1.00 91.00 80 ASP A C 1
ATOM 667 O O . ASP A 1 80 ? 21.326 6.312 -6.609 1.00 91.00 80 ASP A O 1
ATOM 671 N N . GLY A 1 81 ? 19.290 7.234 -6.539 1.00 90.75 81 GLY A N 1
ATOM 672 C CA . GLY A 1 81 ? 19.033 6.916 -5.131 1.00 90.75 81 GLY A CA 1
ATOM 673 C C . GLY A 1 81 ? 19.793 7.797 -4.138 1.00 90.75 81 GLY A C 1
ATOM 674 O O . GLY A 1 81 ? 19.958 7.415 -2.979 1.00 90.75 81 GLY A O 1
ATOM 675 N N . VAL A 1 82 ? 20.268 8.966 -4.574 1.00 90.50 82 VAL A N 1
ATOM 676 C CA . VAL A 1 82 ? 20.971 9.943 -3.740 1.00 90.50 82 VAL A CA 1
ATOM 677 C C . VAL A 1 82 ? 20.267 11.293 -3.827 1.00 90.50 82 VAL A C 1
ATOM 679 O O . VAL A 1 82 ? 19.906 11.759 -4.908 1.00 90.50 82 VAL A O 1
ATOM 682 N N . VAL A 1 83 ? 20.066 11.930 -2.673 1.00 89.38 83 VAL A N 1
ATOM 683 C CA . VAL A 1 83 ? 19.545 13.301 -2.593 1.00 89.38 83 VAL A CA 1
ATOM 684 C C . VAL A 1 83 ? 20.627 14.260 -3.088 1.00 89.38 83 VAL A C 1
ATOM 686 O O . VAL A 1 83 ? 21.763 14.198 -2.616 1.00 89.38 83 VAL A O 1
ATOM 689 N N . LEU A 1 84 ? 20.301 15.124 -4.048 1.00 86.75 84 LEU A N 1
ATOM 690 C CA . LEU A 1 84 ? 21.296 16.005 -4.658 1.00 86.75 84 LEU A CA 1
ATOM 691 C C . LEU A 1 84 ? 21.716 17.139 -3.715 1.00 86.75 84 LEU A C 1
ATOM 693 O O . LEU A 1 84 ? 20.905 17.700 -2.979 1.00 86.75 84 LEU A O 1
ATOM 697 N N . GLU A 1 85 ? 22.991 17.534 -3.785 1.00 75.12 85 GLU A N 1
ATOM 698 C CA . GLU A 1 85 ? 23.517 18.658 -2.996 1.00 75.12 85 GLU A CA 1
ATOM 699 C C . GLU A 1 85 ? 22.802 19.982 -3.287 1.00 75.12 85 GLU A C 1
ATOM 701 O O . GLU A 1 85 ? 22.735 20.841 -2.412 1.00 75.12 85 GLU A O 1
ATOM 706 N N . SER A 1 86 ? 22.288 20.163 -4.508 1.00 75.19 86 SER A N 1
ATOM 707 C CA . SER A 1 86 ? 21.483 21.330 -4.883 1.00 75.19 86 SER A CA 1
ATOM 708 C C . SER A 1 86 ? 20.249 21.467 -4.001 1.00 75.19 86 SER A C 1
ATOM 710 O O . SER A 1 86 ? 19.906 22.585 -3.635 1.00 75.19 86 SER A O 1
ATOM 712 N N . GLU A 1 87 ? 19.633 20.353 -3.599 1.00 73.06 87 GLU A N 1
ATOM 713 C CA . GLU A 1 87 ? 18.567 20.374 -2.602 1.00 73.06 87 GLU A CA 1
ATOM 714 C C . GLU A 1 87 ? 19.128 20.651 -1.218 1.00 73.06 87 GLU A C 1
ATOM 716 O O . GLU A 1 87 ? 18.623 21.516 -0.526 1.00 73.06 87 GLU A O 1
ATOM 721 N N . MET A 1 88 ? 20.224 20.005 -0.817 1.00 64.81 88 MET A N 1
ATOM 722 C CA . MET A 1 88 ? 20.806 20.211 0.519 1.00 64.81 88 MET A CA 1
ATOM 723 C C . MET A 1 88 ? 21.245 21.661 0.792 1.00 64.81 88 MET A C 1
ATOM 725 O O . MET A 1 88 ? 21.308 22.069 1.948 1.00 64.81 88 MET A O 1
ATOM 729 N N . LYS A 1 89 ? 21.570 22.424 -0.260 1.00 64.38 89 LYS A N 1
ATOM 730 C CA . LYS A 1 89 ? 22.041 23.819 -0.197 1.00 64.38 89 LYS A CA 1
ATOM 731 C C . LYS A 1 89 ? 20.927 24.863 -0.318 1.00 64.38 89 LYS A C 1
ATOM 733 O O . LYS A 1 89 ? 21.228 26.051 -0.199 1.00 64.38 89 LYS A O 1
ATOM 738 N N . LYS A 1 90 ? 19.671 24.466 -0.563 1.00 67.44 90 LYS A N 1
ATOM 739 C CA . LYS A 1 90 ? 18.515 25.377 -0.523 1.00 67.44 90 LYS A CA 1
ATOM 740 C C . LYS A 1 90 ? 18.262 25.760 0.940 1.00 67.44 90 LYS A C 1
ATOM 742 O O . LYS A 1 90 ? 17.529 25.109 1.672 1.00 67.44 90 LYS A O 1
ATOM 747 N N . ASP A 1 91 ? 18.972 26.786 1.389 1.00 54.25 91 ASP A N 1
ATOM 748 C CA . ASP A 1 91 ? 18.910 27.274 2.761 1.00 54.25 91 ASP A CA 1
ATOM 749 C C . ASP A 1 91 ? 17.586 28.023 3.013 1.00 54.25 91 ASP A C 1
ATOM 751 O O . ASP A 1 91 ? 17.107 28.753 2.143 1.00 54.25 91 ASP A O 1
ATOM 755 N N . ASN A 1 92 ? 17.066 27.898 4.241 1.00 52.50 92 ASN A N 1
ATOM 756 C CA . ASN A 1 92 ? 15.925 28.620 4.844 1.00 52.50 92 ASN A CA 1
ATOM 757 C C . ASN A 1 92 ? 14.520 27.986 4.773 1.00 52.50 92 ASN A C 1
ATOM 759 O O . ASN A 1 92 ? 13.657 28.393 4.000 1.00 52.50 92 ASN A O 1
ATOM 763 N N . SER A 1 93 ? 14.234 27.078 5.711 1.00 58.25 93 SER A N 1
ATOM 764 C CA . SER A 1 93 ? 13.033 27.074 6.581 1.00 58.25 93 SER A CA 1
ATOM 765 C C . SER A 1 93 ? 12.949 25.753 7.361 1.00 58.25 93 SER A C 1
ATOM 767 O O . SER A 1 93 ? 13.564 24.758 6.982 1.00 58.25 93 SER A O 1
ATOM 769 N N . PHE A 1 94 ? 12.167 25.712 8.448 1.00 56.53 94 PHE A N 1
ATOM 770 C CA . PHE A 1 94 ? 11.851 24.461 9.159 1.00 56.53 94 PHE A CA 1
ATOM 771 C C . PHE A 1 94 ? 11.249 23.402 8.212 1.00 56.53 94 PHE A C 1
ATOM 773 O O . PHE A 1 94 ? 11.664 22.246 8.232 1.00 56.53 94 PHE A O 1
ATOM 780 N N . LEU A 1 95 ? 10.370 23.836 7.299 1.00 60.19 95 LEU A N 1
ATOM 781 C CA . LEU A 1 95 ? 9.727 22.995 6.281 1.00 60.19 95 LEU A CA 1
ATOM 782 C C . LEU A 1 95 ? 10.735 22.323 5.334 1.00 60.19 95 LEU A C 1
ATOM 784 O O . LEU A 1 95 ? 10.506 21.209 4.866 1.00 60.19 95 LEU A O 1
ATOM 788 N N . PHE A 1 96 ? 11.873 22.970 5.076 1.00 70.25 96 PHE A N 1
ATOM 789 C CA . PHE A 1 96 ? 12.903 22.437 4.190 1.00 70.25 96 PHE A CA 1
ATOM 790 C C . PHE A 1 96 ? 13.726 21.311 4.842 1.00 70.25 96 PHE A C 1
ATOM 792 O O . PHE A 1 96 ? 14.122 20.348 4.182 1.00 70.25 96 PHE A O 1
ATOM 799 N N . LYS A 1 97 ? 13.926 21.373 6.165 1.00 72.50 97 LYS A N 1
ATOM 800 C CA . LYS A 1 97 ? 14.604 20.307 6.917 1.00 72.50 97 LYS A CA 1
ATOM 801 C C . LYS A 1 97 ? 13.775 19.021 6.940 1.00 72.50 97 LYS A C 1
ATOM 803 O O . LYS A 1 97 ? 14.317 17.948 6.678 1.00 72.50 97 LYS A O 1
ATOM 808 N N . ASP A 1 98 ? 12.472 19.141 7.182 1.00 77.12 98 ASP A N 1
ATOM 809 C CA . ASP A 1 98 ? 11.543 18.006 7.159 1.00 77.12 98 ASP A CA 1
ATOM 810 C C . ASP A 1 98 ? 11.463 17.379 5.760 1.00 77.12 98 ASP A C 1
ATOM 812 O O . ASP A 1 98 ? 11.430 16.154 5.613 1.00 77.12 98 ASP A O 1
ATOM 816 N N . HIS A 1 99 ? 11.509 18.213 4.715 1.00 81.31 99 HIS A N 1
ATOM 817 C CA . HIS A 1 99 ? 11.568 17.758 3.330 1.00 81.31 99 HIS A CA 1
ATOM 818 C C . HIS A 1 99 ? 12.827 16.922 3.044 1.00 81.31 99 HIS A C 1
ATOM 820 O O . HIS A 1 99 ? 12.717 15.798 2.548 1.00 81.31 99 HIS A O 1
ATOM 826 N N . LEU A 1 100 ? 14.016 17.418 3.407 1.00 82.88 100 LEU A N 1
ATOM 827 C CA . LEU A 1 100 ? 15.276 16.685 3.230 1.00 82.88 100 LEU A CA 1
ATOM 828 C C . LEU A 1 100 ? 15.312 15.380 4.030 1.00 82.88 100 LEU A C 1
ATOM 830 O O . LEU A 1 100 ? 15.795 14.361 3.528 1.00 82.88 100 LEU A O 1
ATOM 834 N N . GLU A 1 101 ? 14.802 15.385 5.262 1.00 84.75 101 GLU A N 1
ATOM 835 C CA . GLU A 1 101 ? 14.717 14.174 6.077 1.00 84.75 101 GLU A CA 1
ATOM 836 C C . GLU A 1 101 ? 13.769 13.149 5.440 1.00 84.75 101 GLU A C 1
ATOM 838 O O . GLU A 1 101 ? 14.095 11.962 5.365 1.00 84.75 101 GLU A O 1
ATOM 843 N N . SER A 1 102 ? 12.631 13.607 4.915 1.00 87.31 102 SER A N 1
ATOM 844 C CA . SER A 1 102 ? 11.684 12.772 4.178 1.00 87.31 102 SER A CA 1
ATOM 845 C C . SER A 1 102 ? 12.321 12.152 2.930 1.00 87.31 102 SER A C 1
ATOM 847 O O . SER A 1 102 ? 12.257 10.934 2.760 1.00 87.31 102 SER A O 1
ATOM 849 N N . LEU A 1 103 ? 13.017 12.938 2.099 1.00 88.81 103 LEU A N 1
ATOM 850 C CA . LEU A 1 103 ? 13.741 12.416 0.932 1.00 88.81 103 LEU A CA 1
ATOM 851 C C . LEU A 1 103 ? 14.823 11.407 1.339 1.00 88.81 103 LEU A C 1
ATOM 853 O O . LEU A 1 103 ? 14.923 10.328 0.758 1.00 88.81 103 LEU A O 1
ATOM 857 N N . SER A 1 104 ? 15.585 11.718 2.389 1.00 88.88 104 SER A N 1
ATOM 858 C CA . SER A 1 104 ? 16.639 10.844 2.919 1.00 88.88 104 SER A CA 1
ATOM 859 C C . SER A 1 104 ? 16.095 9.514 3.450 1.00 88.88 104 SER A C 1
ATOM 861 O O . SER A 1 104 ? 16.791 8.495 3.409 1.00 88.88 104 SER A O 1
ATOM 863 N N . LYS A 1 105 ? 14.855 9.498 3.953 1.00 91.88 105 LYS A N 1
ATOM 864 C CA . LYS A 1 105 ? 14.140 8.264 4.306 1.00 91.88 105 LYS A CA 1
ATOM 865 C C . LYS A 1 105 ? 13.686 7.523 3.051 1.00 91.88 105 LYS A C 1
ATOM 867 O O . LYS A 1 105 ? 13.933 6.328 2.954 1.00 91.88 105 LYS A O 1
ATOM 872 N N . GLN A 1 106 ? 13.104 8.216 2.074 1.00 92.31 106 GLN A N 1
ATOM 873 C CA . GLN A 1 106 ? 12.564 7.617 0.845 1.00 92.31 106 GLN A CA 1
ATOM 874 C C . GLN A 1 106 ? 13.619 6.943 -0.046 1.00 92.31 106 GLN A C 1
ATOM 876 O O . GLN A 1 106 ? 13.306 5.947 -0.694 1.00 92.31 106 GLN A O 1
ATOM 881 N N . VAL A 1 107 ? 14.865 7.432 -0.075 1.00 94.44 107 VAL A N 1
ATOM 882 C CA . VAL A 1 107 ? 15.961 6.783 -0.833 1.00 94.44 107 VAL A CA 1
ATOM 883 C C . VAL A 1 107 ? 16.446 5.470 -0.205 1.00 94.44 107 VAL A C 1
ATOM 885 O O . VAL A 1 107 ? 17.148 4.681 -0.844 1.00 94.44 107 VAL A O 1
ATOM 888 N N . LYS A 1 108 ? 16.078 5.205 1.053 1.00 95.69 108 LYS A N 1
ATOM 889 C CA . LYS A 1 108 ? 16.311 3.915 1.712 1.00 95.69 108 LYS A CA 1
ATOM 890 C C . LYS A 1 108 ? 15.181 2.945 1.373 1.00 95.69 108 LYS A C 1
ATOM 892 O O . LYS A 1 108 ? 14.114 3.341 0.920 1.00 95.69 108 LYS A O 1
ATOM 897 N N . TRP A 1 109 ? 15.424 1.657 1.599 1.00 96.44 109 TRP A N 1
ATOM 898 C CA . TRP A 1 109 ? 14.379 0.645 1.476 1.00 96.44 109 TRP A CA 1
ATOM 899 C C . TRP A 1 109 ? 13.327 0.855 2.564 1.00 96.44 109 TRP A C 1
ATOM 901 O O . TRP A 1 109 ? 13.654 0.806 3.748 1.00 96.44 109 TRP A O 1
ATOM 911 N N . ASN A 1 110 ? 12.082 1.071 2.150 1.00 94.44 110 ASN A N 1
ATOM 912 C CA . ASN A 1 110 ? 10.928 1.209 3.029 1.00 94.44 110 ASN A CA 1
ATOM 913 C C . ASN A 1 110 ? 9.848 0.216 2.609 1.00 94.44 110 ASN A C 1
ATOM 915 O O . ASN A 1 110 ? 9.592 0.047 1.417 1.00 94.44 110 ASN A O 1
ATOM 919 N N . LYS A 1 111 ? 9.195 -0.411 3.587 1.00 94.44 111 LYS A N 1
ATOM 920 C CA . LYS A 1 111 ? 8.034 -1.265 3.340 1.00 94.44 111 LYS A CA 1
ATOM 921 C C . LYS A 1 111 ? 6.895 -0.424 2.759 1.00 94.44 111 LYS A C 1
ATOM 923 O O . LYS A 1 111 ? 6.577 0.638 3.289 1.00 94.44 111 LYS A O 1
ATOM 928 N N . LEU A 1 112 ? 6.293 -0.905 1.677 1.00 92.94 112 LEU A N 1
ATOM 929 C CA . LEU A 1 112 ? 5.107 -0.303 1.088 1.00 92.94 112 LEU A CA 1
ATOM 930 C C . LEU A 1 112 ? 3.879 -0.825 1.845 1.00 92.94 112 LEU A C 1
ATOM 932 O O . LEU A 1 112 ? 3.569 -2.016 1.805 1.00 92.94 112 LEU A O 1
ATOM 936 N N . GLU A 1 113 ? 3.214 0.057 2.586 1.00 89.94 113 GLU A N 1
ATOM 937 C CA . GLU A 1 113 ? 2.025 -0.304 3.360 1.00 89.94 113 GLU A CA 1
ATOM 938 C C . GLU A 1 113 ? 0.822 -0.532 2.440 1.00 89.94 113 GLU A C 1
ATOM 940 O O . GLU A 1 113 ? 0.486 0.316 1.608 1.00 89.94 113 GLU A O 1
ATOM 945 N N . LEU A 1 114 ? 0.136 -1.663 2.634 1.00 88.12 114 LEU A N 1
ATOM 946 C CA . LEU A 1 114 ? -1.055 -2.019 1.862 1.00 88.12 114 LEU A CA 1
ATOM 947 C C . LEU A 1 114 ? -2.138 -0.933 1.964 1.00 88.12 114 LEU A C 1
ATOM 949 O O . LEU A 1 114 ? -2.761 -0.590 0.970 1.00 88.12 114 LEU A O 1
ATOM 953 N N . SER A 1 115 ? -2.323 -0.339 3.142 1.00 83.44 115 SER A N 1
ATOM 954 C CA . SER A 1 115 ? -3.328 0.700 3.395 1.00 83.44 115 SER A CA 1
ATOM 955 C C . SER A 1 115 ? -3.188 1.956 2.533 1.00 83.44 115 SER A C 1
ATOM 957 O O . SER A 1 115 ? -4.187 2.628 2.268 1.00 83.44 115 SER A O 1
ATOM 959 N N . ARG A 1 116 ? -1.962 2.278 2.105 1.00 83.69 116 ARG A N 1
ATOM 960 C CA . ARG A 1 116 ? -1.641 3.507 1.364 1.00 83.69 116 ARG A CA 1
ATOM 961 C C . ARG A 1 116 ? -1.496 3.287 -0.133 1.00 83.69 116 ARG A C 1
ATOM 963 O O . ARG A 1 116 ? -1.765 4.203 -0.900 1.00 83.69 116 ARG A O 1
ATOM 970 N N . ALA A 1 117 ? -1.050 2.101 -0.538 1.00 88.75 117 ALA A N 1
ATOM 971 C CA . ALA A 1 117 ? -0.694 1.815 -1.924 1.00 88.75 117 ALA A CA 1
ATOM 972 C C . ALA A 1 117 ? -1.083 0.386 -2.331 1.00 88.75 117 ALA A C 1
ATOM 974 O O . ALA A 1 117 ? -0.295 -0.313 -2.972 1.00 88.75 117 ALA A O 1
ATOM 975 N N . TYR A 1 118 ? -2.278 -0.075 -1.938 1.00 91.81 118 TYR A N 1
ATOM 976 C CA . TYR A 1 118 ? -2.740 -1.434 -2.240 1.00 91.81 118 TYR A CA 1
ATOM 977 C C . TYR A 1 118 ? -2.702 -1.729 -3.738 1.00 91.81 118 TYR A C 1
ATOM 979 O O . TYR A 1 118 ? -2.291 -2.821 -4.115 1.00 91.81 118 TYR A O 1
ATOM 987 N N . GLU A 1 119 ? -3.056 -0.770 -4.594 1.00 92.25 119 GLU A N 1
ATOM 988 C CA . GLU A 1 119 ? -3.021 -0.954 -6.042 1.00 92.25 119 GLU A CA 1
ATOM 989 C C . GLU A 1 119 ? -1.605 -1.260 -6.542 1.00 92.25 119 GLU A C 1
ATOM 991 O O . GLU A 1 119 ? -1.411 -2.196 -7.313 1.00 92.25 119 GLU A O 1
ATOM 996 N N . VAL A 1 120 ? -0.597 -0.554 -6.023 1.00 94.88 120 VAL A N 1
ATOM 997 C CA . VAL A 1 120 ? 0.811 -0.751 -6.384 1.00 94.88 120 VAL A CA 1
ATOM 998 C C . VAL A 1 120 ? 1.334 -2.069 -5.816 1.00 94.88 120 VAL A C 1
ATOM 1000 O O . VAL A 1 120 ? 1.944 -2.851 -6.543 1.00 94.88 120 VAL A O 1
ATOM 1003 N N . VAL A 1 121 ? 1.072 -2.352 -4.532 1.00 95.50 121 VAL A N 1
ATOM 1004 C CA . VAL A 1 121 ? 1.499 -3.596 -3.866 1.00 95.50 121 VAL A CA 1
ATOM 1005 C C . VAL A 1 121 ? 0.946 -4.813 -4.606 1.00 95.50 121 VAL A C 1
ATOM 1007 O O . VAL A 1 121 ? 1.696 -5.721 -4.967 1.00 95.50 121 VAL A O 1
ATOM 1010 N N . LEU A 1 122 ? -0.368 -4.842 -4.835 1.00 94.62 122 LEU A N 1
ATOM 1011 C CA . LEU A 1 122 ? -1.047 -5.993 -5.419 1.00 94.62 122 LEU A CA 1
ATOM 1012 C C . LEU A 1 122 ? -0.669 -6.183 -6.888 1.00 94.62 122 LEU A C 1
ATOM 1014 O O . LEU A 1 122 ? -0.519 -7.330 -7.316 1.00 94.62 122 LEU A O 1
ATOM 1018 N N . PHE A 1 123 ? -0.450 -5.094 -7.629 1.00 94.38 123 PHE A N 1
ATOM 1019 C CA . PHE A 1 123 ? 0.025 -5.155 -9.006 1.00 94.38 123 PHE A CA 1
ATOM 1020 C C . PHE A 1 123 ? 1.456 -5.687 -9.098 1.00 94.38 123 PHE A C 1
ATOM 1022 O O . PHE A 1 123 ? 1.696 -6.619 -9.864 1.00 94.38 123 PHE A O 1
ATOM 1029 N N . ILE A 1 124 ? 2.382 -5.181 -8.272 1.00 95.75 124 ILE A N 1
ATOM 1030 C CA . ILE A 1 124 ? 3.758 -5.694 -8.196 1.00 95.75 124 ILE A CA 1
ATOM 1031 C C . ILE A 1 124 ? 3.739 -7.205 -7.957 1.00 95.75 124 ILE A C 1
ATOM 1033 O O . ILE A 1 124 ? 4.323 -7.956 -8.732 1.00 95.75 124 ILE A O 1
ATOM 1037 N N . LEU A 1 125 ? 3.014 -7.675 -6.941 1.00 94.62 125 LEU A N 1
ATOM 1038 C CA . LEU A 1 125 ? 2.949 -9.106 -6.632 1.00 94.62 125 LEU A CA 1
ATOM 1039 C C . LEU A 1 125 ? 2.386 -9.939 -7.799 1.00 94.62 125 LEU A C 1
ATOM 1041 O O . LEU A 1 125 ? 2.877 -11.034 -8.054 1.00 94.62 125 LEU A O 1
ATOM 1045 N N . SER A 1 126 ? 1.415 -9.407 -8.550 1.00 92.62 126 SER A N 1
ATOM 1046 C CA . SER A 1 126 ? 0.817 -10.104 -9.700 1.00 92.62 126 SER A CA 1
ATOM 1047 C C . SER A 1 126 ? 1.783 -10.316 -10.874 1.00 92.62 126 SER A C 1
ATOM 1049 O O . SER A 1 126 ? 1.603 -11.243 -11.664 1.00 92.62 126 SER A O 1
ATOM 1051 N N . LYS A 1 127 ? 2.816 -9.471 -10.999 1.00 93.62 127 LYS A N 1
ATOM 1052 C CA . LYS A 1 127 ? 3.768 -9.488 -12.120 1.00 93.62 127 LYS A CA 1
ATOM 1053 C C . LYS A 1 127 ? 5.007 -10.349 -11.864 1.00 93.62 127 LYS A C 1
ATOM 1055 O O . LYS A 1 127 ? 5.841 -10.451 -12.758 1.00 93.62 127 LYS A O 1
ATOM 1060 N N . HIS A 1 128 ? 5.114 -10.980 -10.692 1.00 92.69 128 HIS A N 1
ATOM 1061 C CA . HIS A 1 128 ? 6.285 -11.766 -10.290 1.00 92.69 128 HIS A CA 1
ATOM 1062 C C . HIS A 1 128 ? 5.954 -13.225 -9.919 1.00 92.69 128 HIS A C 1
ATOM 1064 O O . HIS A 1 128 ? 6.215 -13.646 -8.784 1.00 92.69 128 HIS A O 1
ATOM 1070 N N . PRO A 1 129 ? 5.406 -14.027 -10.860 1.00 91.50 129 PRO A N 1
ATOM 1071 C CA . PRO A 1 129 ? 5.080 -15.435 -10.624 1.00 91.50 129 PRO A CA 1
ATOM 1072 C C . PRO A 1 129 ? 6.301 -16.304 -10.280 1.00 91.50 129 PRO A C 1
ATOM 1074 O O . PRO A 1 129 ? 6.154 -17.385 -9.714 1.00 91.50 129 PRO A O 1
ATOM 1077 N N . GLU A 1 130 ? 7.509 -15.851 -10.624 1.00 89.69 130 GLU A N 1
ATOM 1078 C CA . GLU A 1 130 ? 8.776 -16.492 -10.274 1.00 89.69 130 GLU A CA 1
ATOM 1079 C C . GLU A 1 130 ? 9.179 -16.303 -8.803 1.00 89.69 130 GLU A C 1
ATOM 1081 O O . GLU A 1 130 ? 10.060 -17.014 -8.324 1.00 89.69 130 GLU A O 1
ATOM 1086 N N . ILE A 1 131 ? 8.559 -15.349 -8.098 1.00 90.25 131 ILE A N 1
ATOM 1087 C CA . ILE A 1 131 ? 8.788 -15.082 -6.669 1.00 90.25 131 ILE A CA 1
ATOM 1088 C C . ILE A 1 131 ? 7.622 -15.602 -5.829 1.00 90.25 131 ILE A C 1
ATOM 1090 O O . ILE A 1 131 ? 7.846 -16.203 -4.782 1.00 90.25 131 ILE A O 1
ATOM 1094 N N . ILE A 1 132 ? 6.391 -15.364 -6.284 1.00 90.25 132 ILE A N 1
ATOM 1095 C CA . ILE A 1 132 ? 5.162 -15.824 -5.641 1.00 90.25 132 ILE A CA 1
ATOM 1096 C C . ILE A 1 132 ? 4.317 -16.545 -6.683 1.00 90.25 132 ILE A C 1
ATOM 1098 O O . ILE A 1 132 ? 3.867 -15.939 -7.650 1.00 90.25 132 ILE A O 1
ATOM 1102 N N . SER A 1 133 ? 4.095 -17.846 -6.511 1.00 90.44 133 SER A N 1
ATOM 1103 C CA . SER A 1 133 ? 3.310 -18.598 -7.493 1.00 90.44 133 SER A CA 1
ATOM 1104 C C . SER A 1 133 ? 1.879 -18.043 -7.602 1.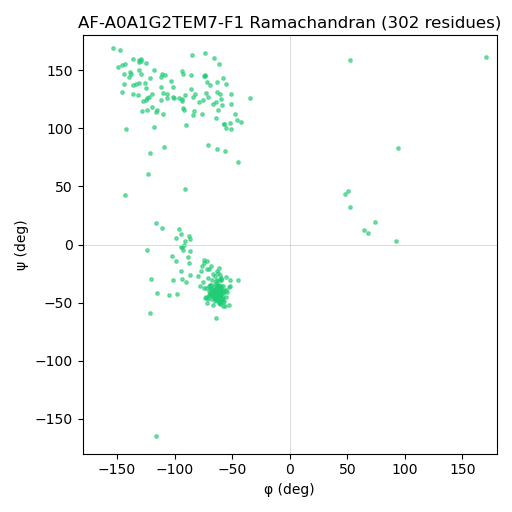00 90.44 133 SER A C 1
ATOM 1106 O O . SER A 1 133 ? 1.356 -17.479 -6.634 1.00 90.44 133 SER A O 1
ATOM 1108 N N . PRO A 1 134 ? 1.182 -18.228 -8.740 1.00 91.00 134 PRO A N 1
ATOM 1109 C CA . PRO A 1 134 ? -0.204 -17.775 -8.883 1.00 91.00 134 PRO A CA 1
ATOM 1110 C C . PRO A 1 134 ? -1.130 -18.284 -7.765 1.00 91.00 134 PRO A C 1
ATOM 1112 O O . PRO A 1 134 ? -2.005 -17.564 -7.286 1.00 91.00 134 PRO A O 1
ATOM 1115 N N . GLU A 1 135 ? -0.914 -19.513 -7.297 1.00 91.31 135 GLU A N 1
ATOM 1116 C CA . GLU A 1 135 ? -1.683 -20.121 -6.209 1.00 91.31 135 GLU A CA 1
ATOM 1117 C C . GLU A 1 135 ? -1.401 -19.458 -4.854 1.00 91.31 135 GLU A C 1
ATOM 1119 O O . GLU A 1 135 ? -2.335 -19.181 -4.094 1.00 91.31 135 GLU A O 1
ATOM 1124 N N . GLU A 1 136 ? -0.132 -19.165 -4.555 1.00 92.62 136 GLU A N 1
ATOM 1125 C CA . GLU A 1 136 ? 0.273 -18.431 -3.352 1.00 92.62 136 GLU A CA 1
ATOM 1126 C C . GLU A 1 136 ? -0.234 -16.992 -3.378 1.00 92.62 136 GLU A C 1
ATOM 1128 O O . GLU A 1 136 ? -0.741 -16.515 -2.365 1.00 92.62 136 GLU A O 1
ATOM 1133 N N . TYR A 1 137 ? -0.199 -16.328 -4.534 1.00 93.94 137 TYR A N 1
ATOM 1134 C CA . TYR A 1 137 ? -0.756 -14.990 -4.707 1.00 93.94 137 TYR A CA 1
ATOM 1135 C C . TYR A 1 137 ? -2.266 -14.973 -4.444 1.00 93.94 137 TYR A C 1
ATOM 1137 O O . TYR A 1 137 ? -2.754 -14.174 -3.644 1.00 93.94 137 TYR A O 1
ATOM 1145 N N . ARG A 1 138 ? -3.026 -15.917 -5.017 1.00 93.88 138 ARG A N 1
ATOM 1146 C CA . ARG A 1 138 ? -4.468 -16.043 -4.738 1.00 93.88 138 ARG A CA 1
ATOM 1147 C C . ARG A 1 138 ? -4.748 -16.367 -3.270 1.00 93.88 138 ARG A C 1
ATOM 1149 O O . ARG A 1 138 ? -5.740 -15.888 -2.718 1.00 93.88 138 ARG A O 1
ATOM 1156 N N . ARG A 1 139 ? -3.899 -17.173 -2.624 1.00 94.69 139 ARG A N 1
ATOM 1157 C CA . ARG A 1 139 ? -3.993 -17.454 -1.183 1.00 94.69 139 ARG A CA 1
ATOM 1158 C C . ARG A 1 139 ? -3.730 -16.196 -0.356 1.00 94.69 139 ARG A C 1
ATOM 1160 O O . ARG A 1 139 ? -4.497 -15.928 0.563 1.00 94.69 139 ARG A O 1
ATOM 1167 N N . TYR A 1 140 ? -2.706 -15.424 -0.709 1.00 94.69 140 TYR A N 1
ATOM 1168 C CA . TYR A 1 140 ? -2.373 -14.148 -0.081 1.00 94.69 140 TYR A CA 1
ATOM 1169 C C . TYR A 1 140 ? -3.531 -13.150 -0.182 1.00 94.69 140 TYR A C 1
ATOM 1171 O O . TYR A 1 140 ? -3.928 -12.580 0.833 1.00 94.69 140 TYR A O 1
ATOM 1179 N N . LEU A 1 141 ? -4.132 -13.002 -1.368 1.00 95.75 141 LEU A N 1
ATOM 1180 C CA . LEU A 1 141 ? -5.308 -12.156 -1.584 1.00 95.75 141 LEU A CA 1
ATOM 1181 C C . LEU A 1 141 ? -6.469 -12.549 -0.658 1.00 95.75 141 LEU A C 1
ATOM 1183 O O . LEU A 1 141 ? -6.960 -11.713 0.096 1.00 95.75 141 LEU A O 1
ATOM 1187 N N . ARG A 1 142 ? -6.856 -13.833 -0.644 1.00 96.25 142 ARG A N 1
ATOM 1188 C CA . ARG A 1 142 ? -7.944 -14.340 0.215 1.00 96.25 142 ARG A CA 1
ATOM 1189 C C . ARG A 1 142 ? -7.650 -14.168 1.701 1.00 96.25 142 ARG A C 1
ATOM 1191 O O . ARG A 1 142 ? -8.530 -13.775 2.457 1.00 96.25 142 ARG A O 1
ATOM 1198 N N . HIS A 1 143 ? -6.426 -14.466 2.131 1.00 95.19 143 HIS A N 1
ATOM 1199 C CA . HIS A 1 143 ? -6.032 -14.310 3.529 1.00 95.19 143 HIS A CA 1
ATOM 1200 C C . HIS A 1 143 ? -6.078 -12.837 3.955 1.00 95.19 143 HIS A C 1
ATOM 1202 O O . HIS A 1 143 ? -6.557 -12.514 5.039 1.00 95.19 143 HIS A O 1
ATOM 1208 N N . THR A 1 144 ? -5.630 -11.934 3.081 1.00 95.50 144 THR A N 1
ATOM 1209 C CA . THR A 1 144 ? -5.672 -10.486 3.313 1.00 95.50 144 THR A CA 1
ATOM 1210 C C . THR A 1 144 ? -7.111 -9.988 3.424 1.00 95.50 144 THR A C 1
ATOM 1212 O O . THR A 1 144 ? -7.445 -9.301 4.385 1.00 95.50 144 THR A O 1
ATOM 1215 N N . GLU A 1 145 ? -7.977 -10.388 2.493 1.00 96.00 145 GLU A N 1
ATOM 1216 C CA . GLU A 1 145 ? -9.410 -10.083 2.508 1.00 96.00 145 GLU A CA 1
ATOM 1217 C C . GLU A 1 145 ? -10.086 -10.574 3.800 1.00 96.00 145 GLU A C 1
ATOM 1219 O O . GLU A 1 145 ? -10.789 -9.814 4.466 1.00 96.00 145 GLU A O 1
ATOM 1224 N N . GLN A 1 146 ? -9.833 -11.829 4.191 1.00 96.69 146 GLN A N 1
ATOM 1225 C CA . GLN A 1 146 ? -10.375 -12.431 5.412 1.00 96.69 146 GLN A CA 1
ATOM 1226 C C . GLN A 1 146 ? -9.884 -11.724 6.673 1.00 96.69 146 GLN A C 1
ATOM 1228 O O . GLN A 1 146 ? -10.688 -11.455 7.563 1.00 96.69 146 GLN A O 1
ATOM 1233 N N . ARG A 1 147 ? -8.591 -11.385 6.745 1.00 96.12 147 ARG A N 1
ATOM 1234 C CA . ARG A 1 147 ? -8.022 -10.627 7.865 1.00 96.12 147 ARG A CA 1
ATOM 1235 C C . ARG A 1 147 ? -8.701 -9.268 8.006 1.00 96.12 147 ARG A C 1
ATOM 1237 O O . ARG A 1 147 ? -9.084 -8.907 9.114 1.00 96.12 147 ARG A O 1
ATOM 1244 N N . ILE A 1 148 ? -8.882 -8.540 6.900 1.00 96.00 148 ILE A N 1
ATOM 1245 C CA . ILE A 1 148 ? -9.535 -7.226 6.936 1.00 96.00 148 ILE A CA 1
ATOM 1246 C C . ILE A 1 148 ? -10.994 -7.363 7.369 1.00 96.00 148 ILE A C 1
ATOM 1248 O O . ILE A 1 148 ? -11.420 -6.645 8.268 1.00 96.00 148 ILE A O 1
ATOM 1252 N N . LYS A 1 149 ? -11.745 -8.317 6.804 1.00 96.00 149 LYS A N 1
ATOM 1253 C CA . LYS A 1 149 ? -13.140 -8.580 7.198 1.00 96.00 149 LYS A CA 1
ATOM 1254 C C . LYS A 1 149 ? -13.266 -8.933 8.683 1.00 96.00 149 LYS A C 1
ATOM 1256 O O . LYS A 1 149 ? -14.056 -8.307 9.376 1.00 96.00 149 LYS A O 1
ATOM 1261 N N . ALA A 1 150 ? -12.424 -9.831 9.194 1.00 96.44 150 ALA A N 1
ATOM 1262 C CA . ALA A 1 150 ? -12.409 -10.184 10.613 1.00 96.44 150 ALA A CA 1
ATOM 1263 C C . ALA A 1 150 ? -12.051 -8.989 11.517 1.00 96.44 150 ALA A C 1
ATOM 1265 O O . ALA A 1 150 ? -12.611 -8.838 12.603 1.00 96.44 150 ALA A O 1
ATOM 1266 N N . GLY A 1 151 ? -11.137 -8.120 11.069 1.00 95.31 151 GLY A N 1
ATOM 1267 C CA . GLY A 1 151 ? -10.825 -6.868 11.756 1.00 95.31 151 GLY A CA 1
ATOM 1268 C C . GLY A 1 151 ? -12.028 -5.927 11.821 1.00 95.31 151 GLY A C 1
ATOM 1269 O O . GLY A 1 151 ? -12.328 -5.401 12.889 1.00 95.31 151 GLY A O 1
ATOM 1270 N N . LEU A 1 152 ? -12.763 -5.769 10.714 1.00 94.69 152 LEU A N 1
ATOM 1271 C CA . LEU A 1 152 ? -14.002 -4.984 10.673 1.00 94.69 152 LEU A CA 1
ATOM 1272 C C . LEU A 1 152 ? -15.083 -5.559 11.598 1.00 94.69 152 LEU A C 1
ATOM 1274 O O . LEU A 1 152 ? -15.701 -4.799 12.341 1.00 94.69 152 LEU A O 1
ATOM 1278 N N . ASP A 1 153 ? -15.258 -6.882 11.617 1.00 94.75 153 ASP A N 1
ATOM 1279 C CA . ASP A 1 153 ? -16.232 -7.547 12.488 1.00 94.75 153 ASP A CA 1
ATOM 1280 C C . ASP A 1 153 ? -15.935 -7.278 13.973 1.00 94.75 153 ASP A C 1
ATOM 1282 O O . ASP A 1 153 ? -16.847 -6.980 14.745 1.00 94.75 153 ASP A O 1
ATOM 1286 N N . LYS A 1 154 ? -14.657 -7.289 14.381 1.00 94.69 154 LYS A N 1
ATOM 1287 C CA . LYS A 1 154 ? -14.252 -6.926 15.752 1.00 94.69 154 LYS A CA 1
ATOM 1288 C C . LYS A 1 154 ? -14.578 -5.472 16.102 1.00 94.69 154 LYS A C 1
ATOM 1290 O O . LYS A 1 154 ? -15.009 -5.201 17.226 1.00 94.69 154 LYS A O 1
ATOM 1295 N N . VAL A 1 155 ? -14.375 -4.538 15.168 1.00 93.75 155 VAL A N 1
ATOM 1296 C CA . VAL A 1 155 ? -14.742 -3.122 15.363 1.00 93.75 155 VAL A CA 1
ATOM 1297 C C . VAL A 1 155 ? -16.254 -3.002 15.580 1.00 93.75 155 VAL A C 1
ATOM 1299 O O . VAL A 1 155 ? -16.693 -2.368 16.543 1.00 93.75 155 VAL A O 1
ATOM 1302 N N . ASP A 1 156 ? -17.049 -3.676 14.745 1.00 91.81 156 ASP A N 1
ATOM 1303 C CA . ASP A 1 156 ? -18.510 -3.707 14.854 1.00 91.81 156 ASP A CA 1
ATOM 1304 C C . ASP A 1 156 ? -18.988 -4.344 16.165 1.00 91.81 156 ASP A C 1
ATOM 1306 O O . ASP A 1 156 ? -19.916 -3.845 16.806 1.00 91.81 156 ASP A O 1
ATOM 1310 N N . GLU A 1 157 ? -18.371 -5.445 16.595 1.00 92.44 157 GLU A N 1
ATOM 1311 C CA . GLU A 1 157 ? -18.680 -6.089 17.872 1.00 92.44 157 GLU A CA 1
ATOM 1312 C C . GLU A 1 157 ? -18.402 -5.172 19.060 1.00 92.44 157 GLU A C 1
ATOM 1314 O O . GLU A 1 157 ? -19.201 -5.134 20.000 1.00 92.44 157 GLU A O 1
ATOM 1319 N N . LYS A 1 158 ? -17.300 -4.414 19.027 1.00 91.06 158 LYS A N 1
ATOM 1320 C CA . LYS A 1 158 ? -16.972 -3.465 20.093 1.00 91.06 158 LYS A CA 1
ATOM 1321 C C . LYS A 1 158 ? -17.989 -2.327 20.161 1.00 91.06 158 LYS A C 1
ATOM 1323 O O . LYS A 1 158 ? -18.508 -2.048 21.240 1.00 91.06 158 LYS A O 1
ATOM 1328 N N . LEU A 1 159 ? -18.361 -1.747 19.020 1.00 90.06 159 LEU A N 1
ATOM 1329 C CA . LEU A 1 159 ? -19.413 -0.723 18.954 1.00 90.06 159 LEU A CA 1
ATOM 1330 C C . LEU A 1 159 ? -20.766 -1.248 19.459 1.00 90.06 159 LEU A C 1
ATOM 1332 O O . LEU A 1 159 ? -21.469 -0.558 20.191 1.00 90.06 159 LEU A O 1
ATOM 1336 N N . LYS A 1 160 ? -21.114 -2.502 19.145 1.00 88.88 160 LYS A N 1
ATOM 1337 C CA . LYS A 1 160 ? -22.350 -3.147 19.626 1.00 88.88 160 LYS A CA 1
ATOM 1338 C C . LYS A 1 160 ? -22.353 -3.463 21.120 1.00 88.88 160 LYS A C 1
ATOM 1340 O O . LYS A 1 160 ? -23.438 -3.683 21.656 1.00 88.88 160 LYS A O 1
ATOM 1345 N N . LYS A 1 161 ? -21.197 -3.563 21.780 1.00 88.12 161 LYS A N 1
ATOM 1346 C CA . LYS A 1 161 ? -21.117 -3.720 23.243 1.00 88.12 161 LYS A CA 1
ATOM 1347 C C . LYS A 1 161 ? -21.351 -2.382 23.944 1.00 88.12 161 LYS A C 1
ATOM 1349 O O . LYS A 1 161 ? -22.047 -2.345 24.951 1.00 88.12 161 LYS A O 1
ATOM 1354 N N . GLU A 1 162 ? -20.880 -1.296 23.342 1.00 82.62 162 GLU A N 1
ATOM 1355 C CA . GLU A 1 162 ? -21.021 0.082 23.823 1.00 82.62 162 GLU A CA 1
ATOM 1356 C C . GLU A 1 162 ? -22.288 0.764 23.265 1.00 82.62 162 GLU A C 1
ATOM 1358 O O . GLU A 1 162 ? -22.228 1.881 22.747 1.00 82.62 162 GLU A O 1
ATOM 1363 N N . LYS A 1 163 ? -23.451 0.089 23.327 1.00 64.19 163 LYS A N 1
ATOM 1364 C CA . LYS A 1 163 ? -24.699 0.532 22.655 1.00 64.19 163 LYS A CA 1
ATOM 1365 C C . LYS A 1 163 ? -25.152 1.947 23.017 1.00 64.19 163 LYS A C 1
ATOM 1367 O O . LYS A 1 163 ? -25.785 2.597 22.191 1.00 64.19 163 LYS A O 1
ATOM 1372 N N . ASP A 1 164 ? -24.804 2.418 24.209 1.00 70.75 164 ASP A N 1
ATOM 1373 C CA . ASP A 1 164 ? -25.204 3.733 24.719 1.00 70.75 164 ASP A CA 1
ATOM 1374 C C . ASP A 1 164 ? -24.192 4.844 24.378 1.00 70.75 164 ASP A C 1
ATOM 1376 O O . ASP A 1 164 ? -24.373 5.995 24.768 1.00 70.75 164 ASP A O 1
ATOM 1380 N N . SER A 1 165 ? -23.126 4.529 23.632 1.00 76.12 165 SER A N 1
ATOM 1381 C CA . SER A 1 165 ? -22.084 5.500 23.268 1.00 76.12 165 SER A CA 1
ATOM 1382 C C . SER A 1 165 ? -22.499 6.477 22.163 1.00 76.12 165 SER A C 1
ATOM 1384 O O . SER A 1 165 ? -21.847 7.503 22.004 1.00 76.12 165 SER A O 1
ATOM 1386 N N . GLY A 1 166 ? -23.541 6.181 21.374 1.00 81.88 166 GLY A N 1
ATOM 1387 C CA . GLY A 1 166 ? -23.932 6.992 20.207 1.00 81.88 166 GLY A CA 1
ATOM 1388 C C . GLY A 1 166 ? -22.923 6.965 19.044 1.00 81.88 166 GLY A C 1
ATOM 1389 O O . GLY A 1 166 ? -23.037 7.751 18.100 1.00 81.88 166 GLY A O 1
ATOM 1390 N N . LEU A 1 167 ? -21.924 6.078 19.108 1.00 88.19 167 LEU A N 1
ATOM 1391 C CA . LEU A 1 167 ? -20.900 5.903 18.083 1.00 88.19 167 LEU A CA 1
ATOM 1392 C C . LEU A 1 167 ? -21.361 4.952 16.980 1.00 88.19 167 LEU A C 1
ATOM 1394 O O . LEU A 1 167 ? -22.056 3.965 17.220 1.00 88.19 167 LEU A O 1
ATOM 1398 N N . HIS A 1 168 ? -20.918 5.224 15.760 1.00 88.56 168 HIS A N 1
ATOM 1399 C CA . HIS A 1 168 ? -21.165 4.388 14.593 1.00 88.56 168 HIS A CA 1
ATOM 1400 C C . HIS A 1 168 ? -19.984 4.466 13.621 1.00 88.56 168 HIS A C 1
ATOM 1402 O O . HIS A 1 168 ? -19.107 5.326 13.742 1.00 88.56 168 HIS A O 1
ATOM 1408 N N . ILE A 1 169 ? -19.969 3.557 12.644 1.00 87.94 169 ILE A N 1
ATOM 1409 C CA . ILE A 1 169 ? -19.041 3.641 11.518 1.00 87.94 169 ILE A CA 1
ATOM 1410 C C . ILE A 1 169 ? -19.631 4.590 10.476 1.00 87.94 169 ILE A C 1
ATOM 1412 O O . ILE A 1 169 ? -20.659 4.297 9.864 1.00 87.94 169 ILE A O 1
ATOM 1416 N N . ASN A 1 170 ? -18.960 5.714 10.258 1.00 84.81 170 ASN A N 1
ATOM 1417 C CA . ASN A 1 170 ? -19.236 6.621 9.155 1.00 84.81 170 ASN A CA 1
ATOM 1418 C C . ASN A 1 170 ? -18.506 6.120 7.899 1.00 84.81 170 ASN A C 1
ATOM 1420 O O . ASN A 1 170 ? -17.303 5.879 7.953 1.00 84.81 170 ASN A O 1
ATOM 1424 N N . ASN A 1 171 ? -19.233 5.958 6.787 1.00 78.69 171 ASN A N 1
ATOM 1425 C CA . ASN A 1 171 ? -18.720 5.455 5.504 1.00 78.69 171 ASN A CA 1
ATOM 1426 C C . ASN A 1 171 ? -18.677 6.531 4.394 1.00 78.69 171 ASN A C 1
ATOM 1428 O O . ASN A 1 171 ? -18.584 6.170 3.225 1.00 78.69 171 ASN A O 1
ATOM 1432 N N . ASN A 1 172 ? -18.808 7.825 4.713 1.00 68.69 172 ASN A N 1
ATOM 1433 C CA . ASN A 1 172 ? -18.979 8.871 3.694 1.00 68.69 172 ASN A CA 1
ATOM 1434 C C . ASN A 1 172 ? -17.763 9.033 2.764 1.00 68.69 172 ASN A C 1
ATOM 1436 O O . ASN A 1 172 ? -17.886 8.844 1.557 1.00 68.69 172 ASN A O 1
ATOM 1440 N N . GLU A 1 173 ? -16.608 9.415 3.315 1.00 61.50 173 GLU A N 1
ATOM 1441 C CA . GLU A 1 173 ? -15.384 9.671 2.531 1.00 61.50 173 GLU A CA 1
ATOM 1442 C C . GLU A 1 173 ? -14.266 8.684 2.870 1.00 61.50 173 GLU A C 1
ATOM 1444 O O . GLU A 1 173 ? -13.618 8.164 1.970 1.00 61.50 173 GLU A O 1
ATOM 1449 N N . CYS A 1 174 ? -14.101 8.383 4.159 1.00 68.56 174 CYS A N 1
ATOM 1450 C CA . CYS A 1 174 ? -13.250 7.322 4.687 1.00 68.56 174 CYS A CA 1
ATOM 1451 C C . CYS A 1 174 ? -14.010 6.634 5.820 1.00 68.56 174 CYS A C 1
ATOM 1453 O O . CYS A 1 174 ? -14.759 7.302 6.549 1.00 68.56 174 CYS A O 1
ATOM 1455 N N . LYS A 1 175 ? -13.792 5.328 6.021 1.00 84.12 175 LYS A N 1
ATOM 1456 C CA . LYS A 1 175 ? -14.352 4.670 7.206 1.00 84.12 175 LYS A CA 1
ATOM 1457 C C . LYS A 1 175 ? -13.802 5.322 8.462 1.00 84.12 175 LYS A C 1
ATOM 1459 O O . LYS A 1 175 ? -12.598 5.472 8.598 1.00 84.12 175 LYS A O 1
ATOM 1464 N N . SER A 1 176 ? -14.661 5.699 9.392 1.00 89.50 176 SER A N 1
ATOM 1465 C CA . SER A 1 176 ? -14.243 6.270 10.673 1.00 89.50 176 SER A CA 1
ATOM 1466 C C . SER A 1 176 ? -15.242 5.911 11.760 1.00 89.50 176 SER A C 1
ATOM 1468 O O . SER A 1 176 ? -16.412 5.672 11.479 1.00 89.50 176 SER A O 1
ATOM 1470 N N . ILE A 1 177 ? -14.776 5.848 13.005 1.00 90.56 177 ILE A N 1
ATOM 1471 C CA . ILE A 1 177 ? -15.643 5.700 14.174 1.00 90.56 177 ILE A CA 1
ATOM 1472 C C . ILE A 1 177 ? -15.950 7.103 14.682 1.00 90.56 177 ILE A C 1
ATOM 1474 O O . ILE A 1 177 ? -15.024 7.821 15.067 1.00 90.56 177 ILE A O 1
ATOM 1478 N N . TRP A 1 178 ? -17.224 7.500 14.662 1.00 91.31 178 TRP A N 1
ATOM 1479 C CA . TRP A 1 178 ? -17.640 8.816 15.145 1.00 91.31 178 TRP A CA 1
ATOM 1480 C C . TRP A 1 178 ? -19.092 8.851 15.630 1.00 91.31 178 TRP A C 1
ATOM 1482 O O . TRP A 1 178 ? -19.857 7.906 15.437 1.00 91.31 178 TRP A O 1
ATOM 1492 N N . TYR A 1 179 ? -19.471 9.949 16.281 1.00 85.88 179 TYR A N 1
ATOM 1493 C CA . TYR A 1 179 ? -20.849 10.215 16.694 1.00 85.88 179 TYR A CA 1
ATOM 1494 C C . TYR A 1 179 ? -21.701 10.620 15.488 1.00 85.88 179 TYR A C 1
ATOM 1496 O O . TYR A 1 179 ? -21.211 11.285 14.575 1.00 85.88 179 TYR A O 1
ATOM 1504 N N . SER A 1 180 ? -22.973 10.215 15.474 1.00 79.62 180 SER A N 1
ATOM 1505 C CA . SER A 1 180 ? -23.924 10.557 14.398 1.00 79.62 180 SER A CA 1
ATOM 1506 C C . SER A 1 180 ? -24.454 11.981 14.481 1.00 79.62 180 SER A C 1
ATOM 1508 O O . SER A 1 180 ? -24.918 12.525 13.484 1.00 79.62 180 SER A O 1
ATOM 1510 N N . GLU A 1 181 ? -24.410 12.569 15.670 1.00 82.00 181 GLU A N 1
ATOM 1511 C CA . GLU A 1 181 ? -24.923 13.906 15.938 1.00 82.00 181 GLU A CA 1
ATOM 1512 C C . GLU A 1 181 ? -23.818 14.953 15.811 1.00 82.00 181 GLU A C 1
ATOM 1514 O O . GLU A 1 181 ? -22.647 14.690 16.098 1.00 82.00 181 GLU A O 1
ATOM 1519 N N . GLU A 1 182 ? -24.203 16.161 15.401 1.00 81.12 182 GLU A N 1
ATOM 1520 C CA . GLU A 1 182 ? -23.304 17.306 15.383 1.00 81.12 182 GLU A CA 1
ATOM 1521 C C . GLU A 1 182 ? -22.875 17.636 16.818 1.00 81.12 182 GLU A C 1
ATOM 1523 O O . GLU A 1 182 ? -23.699 17.841 17.712 1.00 81.12 182 GLU A O 1
ATOM 1528 N N . ILE A 1 183 ? -21.565 17.631 17.057 1.00 83.69 183 ILE A N 1
ATOM 1529 C CA . ILE A 1 183 ? -21.005 17.815 18.393 1.00 83.69 183 ILE A CA 1
ATOM 1530 C C . ILE A 1 183 ? -20.747 19.308 18.615 1.00 83.69 183 ILE A C 1
ATOM 1532 O O . ILE A 1 183 ? -20.042 19.918 17.807 1.00 83.69 183 ILE A O 1
ATOM 1536 N N . PRO A 1 184 ? -21.228 19.900 19.723 1.00 87.12 184 PRO A N 1
ATOM 1537 C CA . PRO A 1 184 ? -20.858 21.259 20.094 1.00 87.12 184 PRO A CA 1
ATOM 1538 C C . PRO A 1 184 ? -19.336 21.407 20.200 1.00 87.12 184 PRO A C 1
ATOM 1540 O O . PRO A 1 184 ? -18.670 20.573 20.807 1.00 87.12 184 PRO A O 1
ATOM 1543 N N . GLU A 1 185 ? -18.776 22.506 19.693 1.00 88.00 185 GLU A N 1
ATOM 1544 C CA . GLU A 1 185 ? -17.319 22.736 19.667 1.00 88.00 185 GLU A CA 1
ATOM 1545 C C . GLU A 1 185 ? -16.647 22.545 21.042 1.00 88.00 185 GLU A C 1
ATOM 1547 O O . GLU A 1 185 ? -15.551 21.996 21.147 1.00 88.00 185 GLU A O 1
ATOM 1552 N N . LYS A 1 186 ? -17.349 22.920 22.119 1.00 89.62 186 LYS A N 1
ATOM 1553 C CA . LYS A 1 186 ? -16.883 22.769 23.507 1.00 89.62 186 LYS A CA 1
ATOM 1554 C C . LYS A 1 186 ? -16.716 21.311 23.954 1.00 89.62 186 LYS A C 1
ATOM 1556 O O . LYS A 1 186 ? -15.898 21.055 24.829 1.00 89.62 186 LYS A O 1
ATOM 1561 N N . GLU A 1 187 ? -17.470 20.383 23.369 1.00 89.56 187 GLU A N 1
ATOM 1562 C CA . GLU A 1 187 ? -17.449 18.947 23.688 1.00 89.56 187 GLU A CA 1
ATOM 1563 C C . GLU A 1 187 ? -16.591 18.137 22.707 1.00 89.56 187 GLU A C 1
ATOM 1565 O O . GLU A 1 187 ? -16.246 16.988 22.985 1.00 89.56 187 GLU A O 1
ATOM 1570 N N . TYR A 1 188 ? -16.221 18.720 21.560 1.00 88.88 188 TYR A N 1
ATOM 1571 C CA . TYR A 1 188 ? -15.508 18.017 20.492 1.00 88.88 188 TYR A CA 1
ATOM 1572 C C . TYR A 1 188 ? -14.218 17.364 20.987 1.00 88.88 188 TYR A C 1
ATOM 1574 O O . TYR A 1 188 ? -13.957 16.201 20.690 1.00 88.88 188 TYR A O 1
ATOM 1582 N N . LYS A 1 189 ? -13.422 18.098 21.774 1.00 91.44 189 LYS A N 1
ATOM 1583 C CA . LYS A 1 189 ? -12.143 17.601 22.292 1.00 91.44 189 LYS A CA 1
ATOM 1584 C C . LYS A 1 189 ? -12.328 16.401 23.222 1.00 91.44 189 LYS A C 1
ATOM 1586 O O . LYS A 1 189 ? -11.632 15.406 23.064 1.00 91.44 189 LYS A O 1
ATOM 1591 N N . GLU A 1 190 ? -13.281 16.480 24.146 1.00 91.19 190 GLU A N 1
ATOM 1592 C CA . GLU A 1 190 ? -13.577 15.396 25.088 1.00 91.19 190 GLU A CA 1
ATOM 1593 C C . GLU A 1 190 ? -14.068 14.142 24.353 1.00 91.19 190 GLU A C 1
ATOM 1595 O O . GLU A 1 190 ? -13.581 13.039 24.597 1.00 91.19 190 GLU A O 1
ATOM 1600 N N . LYS A 1 191 ? -14.969 14.314 23.380 1.00 90.69 191 LYS A N 1
ATOM 1601 C CA . LYS A 1 191 ? -15.464 13.215 22.544 1.00 90.69 191 LYS A CA 1
ATOM 1602 C C . LYS A 1 191 ? -14.371 12.619 21.652 1.00 90.69 191 LYS A C 1
ATOM 1604 O O . LYS A 1 191 ? -14.297 11.399 21.526 1.00 90.69 191 LYS A O 1
ATOM 1609 N N . ALA A 1 192 ? -13.485 13.438 21.086 1.00 91.19 192 ALA A N 1
ATOM 1610 C CA . ALA A 1 192 ? -12.334 12.962 20.319 1.00 91.19 192 ALA A CA 1
ATOM 1611 C C . ALA A 1 192 ? -11.377 12.127 21.184 1.00 91.19 192 ALA A C 1
ATOM 1613 O O . ALA A 1 192 ? -10.991 11.029 20.787 1.00 91.19 192 ALA A O 1
ATOM 1614 N N . GLU A 1 193 ? -11.044 12.610 22.385 1.00 93.31 193 GLU A N 1
ATOM 1615 C CA . GLU A 1 193 ? -10.210 11.881 23.349 1.00 93.31 193 GLU A CA 1
ATOM 1616 C C . GLU A 1 193 ? -10.874 10.571 23.797 1.00 93.31 193 GLU A C 1
ATOM 1618 O O . GLU A 1 193 ? -10.199 9.545 23.913 1.00 93.31 193 GLU A O 1
ATOM 1623 N N . TYR A 1 194 ? -12.197 10.572 23.991 1.00 92.12 194 TYR A N 1
ATOM 1624 C CA . TYR A 1 194 ? -12.958 9.367 24.306 1.00 92.12 194 TYR A CA 1
ATOM 1625 C C . TYR A 1 194 ? -12.868 8.324 23.185 1.00 92.12 194 TYR A C 1
ATOM 1627 O O . TYR A 1 194 ? -12.559 7.163 23.464 1.00 92.12 194 TYR A O 1
ATOM 1635 N N . VAL A 1 195 ? -13.100 8.711 21.926 1.00 92.50 195 VAL A N 1
ATOM 1636 C CA . VAL A 1 195 ? -13.019 7.781 20.785 1.00 92.50 195 VAL A CA 1
ATOM 1637 C C . VAL A 1 195 ? -11.593 7.264 20.610 1.00 92.50 195 VAL A C 1
ATOM 1639 O O . VAL A 1 195 ? -11.396 6.065 20.413 1.00 92.50 195 VAL A O 1
ATOM 1642 N N . GLU A 1 196 ? -10.588 8.131 20.737 1.00 93.38 196 GLU A N 1
ATOM 1643 C CA . GLU A 1 196 ? -9.188 7.722 20.621 1.00 93.38 196 GLU A CA 1
ATOM 1644 C C . GLU A 1 196 ? -8.824 6.683 21.688 1.00 93.38 196 GLU A C 1
ATOM 1646 O O . GLU A 1 196 ? -8.362 5.593 21.359 1.00 93.38 196 GLU A O 1
ATOM 1651 N N . LYS A 1 197 ? -9.127 6.968 22.958 1.00 92.25 197 LYS A N 1
ATOM 1652 C CA . LYS A 1 197 ? -8.758 6.107 24.087 1.00 92.25 197 LYS A CA 1
ATOM 1653 C C . LYS A 1 197 ? -9.538 4.794 24.136 1.00 92.25 197 LYS A C 1
ATOM 1655 O O . LYS A 1 197 ? -8.968 3.770 24.503 1.00 92.25 197 LYS A O 1
ATOM 1660 N N . ASN A 1 198 ? -10.835 4.817 23.831 1.00 90.62 198 ASN A N 1
ATOM 1661 C CA . ASN A 1 198 ? -11.699 3.647 24.012 1.00 90.62 198 ASN A CA 1
ATOM 1662 C C . ASN A 1 198 ? -11.831 2.802 22.743 1.00 90.62 198 ASN A C 1
ATOM 1664 O O . ASN A 1 198 ? -12.106 1.609 22.850 1.00 90.62 198 ASN A O 1
ATOM 1668 N N . PHE A 1 199 ? -11.598 3.377 21.559 1.00 91.94 199 PHE A N 1
ATOM 1669 C CA . PHE A 1 199 ? -11.746 2.673 20.284 1.00 91.94 199 PHE A CA 1
ATOM 1670 C C . PHE A 1 199 ? -10.453 2.645 19.482 1.00 91.94 199 PHE A C 1
ATOM 1672 O O . PHE A 1 199 ? -9.967 1.548 19.224 1.00 91.94 199 PHE A O 1
ATOM 1679 N N . TYR A 1 200 ? -9.863 3.791 19.119 1.00 92.38 200 TYR A N 1
ATOM 1680 C CA . TYR A 1 200 ? -8.731 3.765 18.187 1.00 92.38 200 TYR A CA 1
ATOM 1681 C C . TYR A 1 200 ? -7.484 3.094 18.776 1.00 92.38 200 TYR A C 1
ATOM 1683 O O . TYR A 1 200 ? -6.961 2.162 18.168 1.00 92.38 200 TYR A O 1
ATOM 1691 N N . THR A 1 201 ? -7.030 3.511 19.961 1.00 91.88 201 THR A N 1
ATOM 1692 C CA . THR A 1 201 ? -5.856 2.907 20.606 1.00 91.88 201 THR A CA 1
ATOM 1693 C C . THR A 1 201 ? -6.067 1.412 20.871 1.00 91.88 201 THR A C 1
ATOM 1695 O O . THR A 1 201 ? -5.216 0.628 20.459 1.00 91.88 201 THR A O 1
ATOM 1698 N N . PRO A 1 202 ? -7.193 0.954 21.457 1.00 92.69 202 PRO A N 1
ATOM 1699 C CA . PRO A 1 202 ? -7.362 -0.473 21.712 1.00 92.69 202 PRO A CA 1
ATOM 1700 C C . PRO A 1 202 ? -7.533 -1.324 20.444 1.00 92.69 202 PRO A C 1
ATOM 1702 O O . PRO A 1 202 ? -7.078 -2.458 20.394 1.00 92.69 202 PRO A O 1
ATOM 1705 N N . LEU A 1 203 ? -8.200 -0.810 19.405 1.00 93.62 203 LEU A N 1
ATOM 1706 C CA . LEU A 1 203 ? -8.500 -1.614 18.215 1.00 93.62 203 LEU A CA 1
ATOM 1707 C C . LEU A 1 203 ? -7.376 -1.613 17.179 1.00 93.62 203 LEU A C 1
ATOM 1709 O O . LEU A 1 203 ? -7.291 -2.569 16.407 1.00 93.62 203 LEU A O 1
ATOM 1713 N N . PHE A 1 204 ? -6.534 -0.579 17.122 1.00 93.88 204 PHE A N 1
ATOM 1714 C CA . PHE A 1 204 ? -5.579 -0.410 16.019 1.00 93.88 204 PHE A CA 1
ATOM 1715 C C . PHE A 1 204 ? -4.114 -0.290 16.452 1.00 93.88 204 PHE A C 1
ATOM 1717 O O . PHE A 1 204 ? -3.246 -0.271 15.580 1.00 93.88 204 PHE A O 1
ATOM 1724 N N . ASP A 1 205 ? -3.815 -0.251 17.754 1.00 89.62 205 ASP A N 1
ATOM 1725 C CA . ASP A 1 205 ? -2.435 -0.330 18.241 1.00 89.62 205 ASP A CA 1
ATOM 1726 C C . ASP A 1 205 ? -2.027 -1.787 18.502 1.00 89.62 205 ASP A C 1
ATOM 1728 O O . ASP A 1 205 ? -2.380 -2.385 19.520 1.00 89.62 205 ASP A O 1
ATOM 1732 N N . GLU A 1 206 ? -1.252 -2.349 17.572 1.00 86.81 206 GLU A N 1
ATOM 1733 C CA . GLU A 1 206 ? -0.736 -3.722 17.648 1.00 86.81 206 GLU A CA 1
ATOM 1734 C C . GLU A 1 206 ? 0.148 -3.961 18.885 1.00 86.81 206 GLU A C 1
ATOM 1736 O O . GLU A 1 206 ? 0.206 -5.074 19.404 1.00 86.81 206 GLU A O 1
ATOM 1741 N N . LYS A 1 207 ? 0.856 -2.933 19.370 1.00 87.44 207 LYS A N 1
ATOM 1742 C CA . LYS A 1 207 ? 1.833 -3.081 20.460 1.00 87.44 207 LYS A CA 1
ATOM 1743 C C . LYS A 1 207 ? 1.212 -2.885 21.831 1.00 87.44 207 LYS A C 1
ATOM 1745 O O . LYS A 1 207 ? 1.710 -3.452 22.801 1.00 87.44 207 LYS A O 1
ATOM 1750 N N . LEU A 1 208 ? 0.198 -2.030 21.922 1.00 80.06 208 LEU A N 1
ATOM 1751 C CA . LEU A 1 208 ? -0.344 -1.575 23.199 1.00 80.06 208 LEU A CA 1
ATOM 1752 C C . LEU A 1 208 ? -1.648 -2.264 23.602 1.00 80.06 208 LEU A C 1
ATOM 1754 O O . LEU A 1 208 ? -2.069 -2.078 24.745 1.00 80.06 208 LEU A O 1
ATOM 1758 N N . SER A 1 209 ? -2.290 -3.044 22.723 1.00 85.56 209 SER A N 1
ATOM 1759 C CA . SER A 1 209 ? -3.603 -3.612 23.030 1.00 85.56 209 SER A CA 1
ATOM 1760 C C . SER A 1 209 ? -3.762 -5.103 22.747 1.00 85.56 209 SER A C 1
ATOM 1762 O O . SER A 1 209 ? -3.573 -5.579 21.632 1.00 85.56 209 SER A O 1
ATOM 1764 N N . GLU A 1 210 ? -4.251 -5.826 23.756 1.00 87.25 210 GLU A N 1
ATOM 1765 C CA . GLU A 1 210 ? -4.767 -7.194 23.610 1.00 87.25 210 GLU A CA 1
ATOM 1766 C C . GLU A 1 210 ? -6.071 -7.243 22.789 1.00 87.25 210 GLU A C 1
ATOM 1768 O O . GLU A 1 210 ? -6.438 -8.292 22.261 1.00 87.25 210 GLU A O 1
ATOM 1773 N N . GLU A 1 211 ? -6.762 -6.107 22.643 1.00 90.00 211 GLU A N 1
ATOM 1774 C CA . GLU A 1 211 ? -7.994 -5.971 21.857 1.00 90.00 211 GLU A CA 1
ATOM 1775 C C . GLU A 1 211 ? -7.733 -5.661 20.377 1.00 90.00 211 GLU A C 1
ATOM 1777 O O . GLU A 1 211 ? -8.678 -5.405 19.623 1.00 90.00 211 GLU A O 1
ATOM 1782 N N . TYR A 1 212 ? -6.467 -5.709 19.946 1.00 93.31 212 TYR A N 1
ATOM 1783 C CA . TYR A 1 212 ? -6.079 -5.390 18.583 1.00 93.31 212 TYR A CA 1
ATOM 1784 C C . TYR A 1 212 ? -6.930 -6.153 17.554 1.00 93.31 212 TYR A C 1
ATOM 1786 O O . TYR A 1 212 ? -7.123 -7.381 17.589 1.00 93.31 212 TYR A O 1
ATOM 1794 N N . SER A 1 213 ? -7.467 -5.394 16.603 1.00 93.38 213 SER A N 1
ATOM 1795 C CA . SER A 1 213 ? -8.404 -5.897 15.604 1.00 93.38 213 SER A CA 1
ATOM 1796 C C . SER A 1 213 ? -7.730 -6.802 14.569 1.00 93.38 213 SER A C 1
ATOM 1798 O O . SER A 1 213 ? -8.398 -7.648 13.979 1.00 93.38 213 SER A O 1
ATOM 1800 N N . GLY A 1 214 ? -6.406 -6.713 14.401 1.00 92.06 214 GLY A N 1
ATOM 1801 C CA . GLY A 1 214 ? -5.673 -7.414 13.341 1.00 92.06 214 GLY A CA 1
ATOM 1802 C C . GLY A 1 214 ? -5.491 -6.584 12.065 1.00 92.06 214 GLY A C 1
ATOM 1803 O O . GLY A 1 214 ? -4.952 -7.098 11.080 1.00 92.06 214 GLY A O 1
ATOM 1804 N N . ILE A 1 215 ? -5.943 -5.326 12.072 1.00 94.19 215 ILE A N 1
ATOM 1805 C CA . ILE A 1 215 ? -5.759 -4.347 10.996 1.00 94.19 215 ILE A CA 1
ATOM 1806 C C . ILE A 1 215 ? -5.233 -3.022 11.548 1.00 94.19 215 ILE A C 1
ATOM 1808 O O . ILE A 1 215 ? -5.504 -2.669 12.695 1.00 94.19 215 ILE A O 1
ATOM 1812 N N . SER A 1 216 ? -4.472 -2.281 10.741 1.00 92.62 216 SER A N 1
ATOM 1813 C CA . SER A 1 216 ? -4.060 -0.917 11.098 1.00 92.62 216 SER A CA 1
ATOM 1814 C C . SER A 1 216 ? -5.228 0.073 10.981 1.00 92.62 216 SER A C 1
ATOM 1816 O O . SER A 1 216 ? -6.248 -0.204 10.342 1.00 92.62 216 SER A O 1
ATOM 1818 N N . ARG A 1 217 ? -5.073 1.264 11.569 1.00 92.31 217 ARG A N 1
ATOM 1819 C CA . ARG A 1 217 ? -6.058 2.351 11.455 1.00 92.31 217 ARG A CA 1
ATOM 1820 C C . ARG A 1 217 ? -6.248 2.784 9.999 1.00 92.31 217 ARG A C 1
ATOM 1822 O O . ARG A 1 217 ? -7.366 3.019 9.554 1.00 92.31 217 ARG A O 1
ATOM 1829 N N . GLU A 1 218 ? -5.162 2.847 9.243 1.00 91.62 218 GLU A N 1
ATOM 1830 C CA . GLU A 1 218 ? -5.166 3.179 7.821 1.00 91.62 218 GLU A CA 1
ATOM 1831 C C . GLU A 1 218 ? -5.832 2.073 6.992 1.00 91.62 218 GLU A C 1
ATOM 1833 O O . GLU A 1 218 ? -6.566 2.364 6.052 1.00 91.62 218 GLU A O 1
ATOM 1838 N N . GLU A 1 219 ? -5.623 0.799 7.343 1.00 93.12 219 GLU A N 1
ATOM 1839 C CA . GLU A 1 219 ? -6.333 -0.313 6.701 1.00 93.12 219 GLU A CA 1
ATOM 1840 C C . GLU A 1 219 ? -7.830 -0.274 6.991 1.00 93.12 219 GLU A C 1
ATOM 1842 O O . GLU A 1 219 ? -8.622 -0.584 6.106 1.00 93.12 219 GLU A O 1
ATOM 1847 N N . PHE A 1 220 ? -8.235 0.132 8.197 1.00 93.94 220 PHE A N 1
ATOM 1848 C CA . PHE A 1 220 ? -9.640 0.357 8.518 1.00 93.94 220 PHE A CA 1
ATOM 1849 C C . PHE A 1 220 ? -10.244 1.441 7.617 1.00 93.94 220 PHE A C 1
ATOM 1851 O O . PHE A 1 220 ? -11.277 1.195 6.985 1.00 93.94 220 PHE A O 1
ATOM 1858 N N . TYR A 1 221 ? -9.562 2.585 7.499 1.00 90.94 221 TYR A N 1
ATOM 1859 C CA . TYR A 1 221 ? -9.986 3.729 6.686 1.00 90.94 221 TYR A CA 1
ATOM 1860 C C . TYR A 1 221 ? -10.180 3.367 5.211 1.00 90.94 221 TYR A C 1
ATOM 1862 O O . TYR A 1 221 ? -11.224 3.702 4.652 1.00 90.94 221 TYR A O 1
ATOM 1870 N N . SER A 1 222 ? -9.228 2.628 4.633 1.00 89.31 222 SER A N 1
ATOM 1871 C CA . SER A 1 222 ? -9.212 2.220 3.217 1.00 89.31 222 SER A CA 1
ATOM 1872 C C . SER A 1 222 ? -9.812 0.826 2.963 1.00 89.31 222 SER A C 1
ATOM 1874 O O . SER A 1 222 ? -9.648 0.248 1.885 1.00 89.31 222 SER A O 1
ATOM 1876 N N . SER A 1 223 ? -10.448 0.210 3.968 1.00 92.06 223 SER A N 1
ATOM 1877 C CA . SER A 1 223 ? -10.842 -1.210 3.909 1.00 92.06 223 SER A CA 1
ATOM 1878 C C . SER A 1 223 ? -11.816 -1.519 2.775 1.00 92.06 223 SER A C 1
ATOM 1880 O O . SER A 1 223 ? -11.757 -2.602 2.190 1.00 92.06 223 SER A O 1
ATOM 1882 N N . PHE A 1 224 ? -12.714 -0.583 2.460 1.00 90.06 224 PHE A N 1
ATOM 1883 C CA . PHE A 1 224 ? -13.698 -0.757 1.398 1.00 90.06 224 PHE A CA 1
ATOM 1884 C C . PHE A 1 224 ? -13.018 -0.865 0.032 1.00 90.06 224 PHE A C 1
ATOM 1886 O O . PHE A 1 224 ? -13.298 -1.792 -0.729 1.00 90.06 224 PHE A O 1
ATOM 1893 N N . GLU A 1 225 ? -12.095 0.046 -0.262 1.00 88.38 225 GLU A N 1
ATOM 1894 C CA . GLU A 1 225 ? -11.378 0.077 -1.526 1.00 88.38 225 GLU A CA 1
ATOM 1895 C C . GLU A 1 225 ? -10.436 -1.119 -1.673 1.00 88.38 225 GLU A C 1
ATOM 1897 O O . GLU A 1 225 ? -10.409 -1.742 -2.736 1.00 88.38 225 GLU A O 1
ATOM 1902 N N . ILE A 1 226 ? -9.727 -1.490 -0.598 1.00 92.00 226 ILE A N 1
ATOM 1903 C CA . ILE A 1 226 ? -8.826 -2.650 -0.593 1.00 92.00 226 ILE A CA 1
ATOM 1904 C C . ILE A 1 226 ? -9.608 -3.930 -0.903 1.00 92.00 226 ILE A C 1
ATOM 1906 O O . ILE A 1 226 ? -9.225 -4.677 -1.803 1.00 92.00 226 ILE A O 1
ATOM 1910 N N . ILE A 1 227 ? -10.720 -4.180 -0.199 1.00 93.00 227 ILE A N 1
ATOM 1911 C CA . ILE A 1 227 ? -11.543 -5.380 -0.418 1.00 93.00 227 ILE A CA 1
ATOM 1912 C C . ILE A 1 227 ? -12.110 -5.382 -1.838 1.00 93.00 227 ILE A C 1
ATOM 1914 O O . ILE A 1 227 ? -11.980 -6.382 -2.537 1.00 93.00 227 ILE A O 1
ATOM 1918 N N . LYS A 1 228 ? -12.663 -4.254 -2.305 1.00 90.12 228 LYS A N 1
ATOM 1919 C CA . LYS A 1 228 ? -13.197 -4.133 -3.669 1.00 90.12 228 LYS A CA 1
ATOM 1920 C C . LYS A 1 228 ? -12.137 -4.459 -4.727 1.00 90.12 228 LYS A C 1
ATOM 1922 O O . LYS A 1 228 ? -12.441 -5.115 -5.725 1.00 90.12 228 LYS A O 1
ATOM 1927 N N . HIS A 1 229 ? -10.902 -4.008 -4.521 1.00 90.25 229 HIS A N 1
ATOM 1928 C CA . HIS A 1 229 ? -9.795 -4.282 -5.430 1.00 90.25 229 HIS A CA 1
ATOM 1929 C C . HIS A 1 229 ? -9.364 -5.756 -5.388 1.00 90.25 229 HIS A C 1
ATOM 1931 O O . HIS A 1 229 ? -9.176 -6.370 -6.437 1.00 90.25 229 HIS A O 1
ATOM 1937 N N . ILE A 1 230 ? -9.268 -6.353 -4.196 1.00 94.19 230 ILE A N 1
ATOM 1938 C CA . ILE A 1 230 ? -8.974 -7.784 -4.040 1.00 94.19 230 ILE A CA 1
ATOM 1939 C C . ILE A 1 230 ? -10.058 -8.641 -4.709 1.00 94.19 230 ILE A C 1
ATOM 1941 O O . ILE A 1 230 ? -9.728 -9.562 -5.457 1.00 94.19 230 ILE A O 1
ATOM 1945 N N . ASP A 1 231 ? -11.334 -8.313 -4.509 1.00 92.06 231 ASP A N 1
ATOM 1946 C CA . ASP A 1 231 ? -12.462 -9.013 -5.127 1.00 92.06 231 ASP A CA 1
ATOM 1947 C C . ASP A 1 231 ? -12.389 -8.950 -6.656 1.00 92.06 231 ASP A C 1
ATOM 1949 O O . ASP A 1 231 ? -12.619 -9.956 -7.332 1.00 92.06 231 ASP A O 1
ATOM 1953 N N . TYR A 1 232 ? -12.034 -7.791 -7.221 1.00 89.50 232 TYR A N 1
ATOM 1954 C CA . TYR A 1 232 ? -11.798 -7.653 -8.659 1.00 89.50 232 TYR A CA 1
ATOM 1955 C C . TYR A 1 232 ? -10.697 -8.611 -9.140 1.00 89.50 232 TYR A C 1
ATOM 1957 O O . TYR A 1 232 ? -10.916 -9.364 -10.091 1.00 89.50 232 TYR A O 1
ATOM 1965 N N . LEU A 1 233 ? -9.548 -8.638 -8.459 1.00 90.19 233 LEU A N 1
ATOM 1966 C CA . LEU A 1 233 ? -8.414 -9.494 -8.821 1.00 90.19 233 LEU A CA 1
ATOM 1967 C C . LEU A 1 233 ? -8.741 -10.989 -8.691 1.00 90.19 233 LEU A C 1
ATOM 1969 O O . LEU A 1 233 ? -8.364 -11.784 -9.549 1.00 90.19 233 LEU A O 1
ATOM 1973 N N . LEU A 1 234 ? -9.479 -11.386 -7.651 1.00 91.00 234 LEU A N 1
ATOM 1974 C CA . LEU A 1 234 ? -9.886 -12.777 -7.436 1.00 91.00 234 LEU A CA 1
ATOM 1975 C C . LEU A 1 234 ? -10.924 -13.257 -8.461 1.00 91.00 234 LEU A C 1
ATOM 1977 O O . LEU A 1 234 ? -10.890 -14.426 -8.855 1.00 91.00 234 LEU A O 1
ATOM 1981 N N . ASN A 1 235 ? -11.841 -12.386 -8.884 1.00 87.50 235 ASN A N 1
ATOM 1982 C CA . ASN A 1 235 ? -12.911 -12.729 -9.828 1.00 87.50 235 ASN A CA 1
ATOM 1983 C C . ASN A 1 235 ? -12.514 -12.551 -11.293 1.00 87.50 235 ASN A C 1
ATOM 1985 O O . ASN A 1 235 ? -13.235 -13.001 -12.191 1.00 87.50 235 ASN A O 1
ATOM 1989 N N . LYS A 1 236 ? -11.371 -11.917 -11.555 1.00 81.44 236 LYS A N 1
ATOM 1990 C CA . LYS A 1 236 ? -10.813 -11.834 -12.893 1.00 81.44 236 LYS A CA 1
ATOM 1991 C C . LYS A 1 236 ? -10.572 -13.247 -13.419 1.00 81.44 236 LYS A C 1
ATOM 1993 O O . LYS A 1 236 ? -9.836 -14.039 -12.828 1.00 81.44 236 LYS A O 1
ATOM 1998 N N . LYS A 1 237 ? -11.231 -13.582 -14.533 1.00 66.56 237 LYS A N 1
ATOM 1999 C CA . LYS A 1 237 ? -10.921 -14.809 -15.269 1.00 66.56 237 LYS A CA 1
ATOM 2000 C C . LYS A 1 237 ? -9.461 -14.713 -15.675 1.00 66.56 237 LYS A C 1
ATOM 2002 O O . LYS A 1 237 ? -9.078 -13.724 -16.295 1.00 66.56 237 LYS A O 1
ATOM 2007 N N . GLU A 1 238 ? -8.674 -15.719 -15.310 1.00 55.97 238 GLU A N 1
ATOM 2008 C CA . GLU A 1 238 ? -7.314 -15.859 -15.814 1.00 55.97 238 GLU A CA 1
ATOM 2009 C C . GLU A 1 238 ? -7.420 -15.900 -17.337 1.00 55.97 238 GLU A C 1
ATOM 2011 O O . GLU A 1 238 ? -7.884 -16.879 -17.922 1.00 55.97 238 GLU A O 1
ATOM 2016 N N . ILE A 1 239 ? -7.067 -14.788 -17.983 1.00 47.66 239 ILE A N 1
ATOM 2017 C CA . ILE A 1 239 ? -6.701 -14.831 -19.387 1.00 47.66 239 ILE A CA 1
ATOM 2018 C C . ILE A 1 239 ? -5.470 -15.725 -19.357 1.00 47.66 239 ILE A C 1
ATOM 2020 O O . ILE A 1 239 ? -4.520 -15.373 -18.647 1.00 47.66 239 ILE A O 1
ATOM 2024 N N . PRO A 1 240 ? -5.498 -16.913 -19.988 1.00 37.88 240 PRO A N 1
ATOM 2025 C CA . PRO A 1 240 ? -4.318 -17.747 -20.017 1.00 37.88 240 PRO A CA 1
ATOM 2026 C C . PRO A 1 240 ? -3.201 -16.846 -20.506 1.00 37.88 240 PRO A C 1
ATOM 2028 O O . PRO A 1 240 ? -3.326 -16.248 -21.577 1.00 37.88 240 PRO A O 1
ATOM 2031 N N . GLN A 1 241 ? -2.154 -16.698 -19.689 1.00 38.59 241 GLN A N 1
ATOM 2032 C CA . GLN A 1 241 ? -0.895 -16.198 -20.196 1.00 38.59 241 GLN A CA 1
ATOM 2033 C C . GLN A 1 241 ? -0.622 -17.101 -21.386 1.00 38.59 241 GLN A C 1
ATOM 2035 O O . GLN A 1 241 ? -0.325 -18.290 -21.223 1.00 38.59 241 GLN A O 1
ATOM 2040 N N . VAL A 1 242 ? -0.824 -16.567 -22.591 1.00 34.09 242 VAL A N 1
ATOM 2041 C CA . VAL A 1 242 ? -0.157 -17.092 -23.759 1.00 34.09 242 VAL A CA 1
ATOM 2042 C C . VAL A 1 242 ? 1.277 -16.993 -23.309 1.00 34.09 242 VA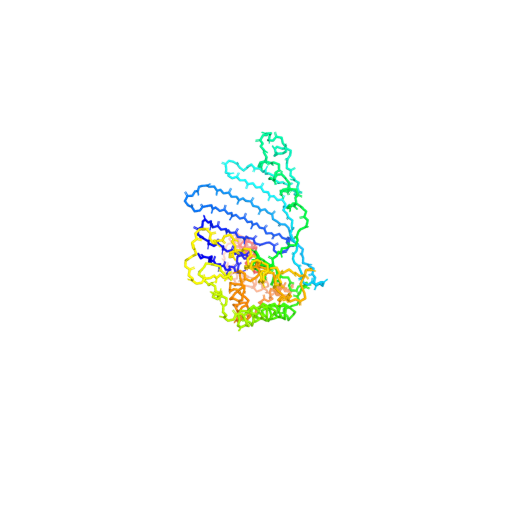L A C 1
ATOM 2044 O O . VAL A 1 242 ? 1.836 -15.904 -23.213 1.00 34.09 242 VAL A O 1
ATOM 2047 N N . ARG A 1 243 ? 1.830 -18.129 -22.872 1.00 33.25 243 ARG A N 1
ATOM 2048 C CA . ARG A 1 243 ? 3.263 -18.285 -22.845 1.00 33.25 243 ARG A CA 1
ATOM 2049 C C . ARG A 1 243 ? 3.623 -17.803 -24.232 1.00 33.25 243 ARG A C 1
ATOM 2051 O O . ARG A 1 243 ? 3.260 -18.464 -25.206 1.00 33.25 243 ARG A O 1
ATOM 2058 N N . GLU A 1 244 ? 4.294 -16.668 -24.325 1.00 36.62 244 GLU A N 1
ATOM 2059 C CA . GLU A 1 244 ? 5.292 -16.520 -25.354 1.00 36.62 244 GLU A CA 1
ATOM 2060 C C . GLU A 1 244 ? 6.239 -17.699 -25.108 1.00 36.62 244 GLU A C 1
ATOM 2062 O O . GLU A 1 244 ? 7.298 -17.615 -24.490 1.00 36.62 24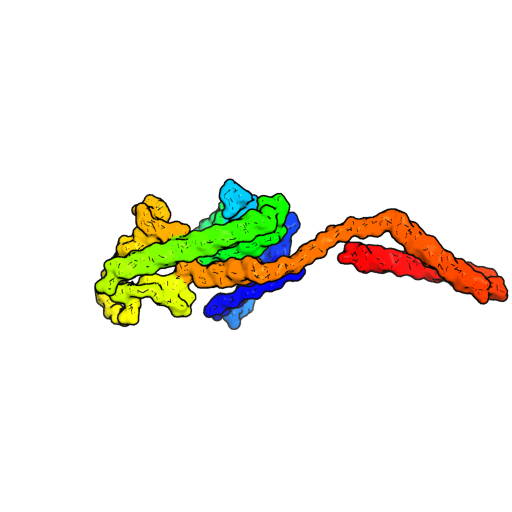4 GLU A O 1
ATOM 2067 N N . SER A 1 245 ? 5.836 -18.878 -25.593 1.00 32.94 245 SER A N 1
ATOM 2068 C CA . SER A 1 245 ? 6.773 -19.703 -26.282 1.00 32.94 245 SER A CA 1
ATOM 2069 C C . SER A 1 245 ? 7.343 -18.732 -27.293 1.00 32.94 245 SER A C 1
ATOM 2071 O O . SER A 1 245 ? 6.748 -18.469 -28.335 1.00 32.94 245 SER A O 1
ATOM 2073 N N . ASN A 1 246 ? 8.516 -18.210 -26.968 1.00 34.81 246 ASN A N 1
ATOM 2074 C CA . ASN A 1 246 ? 9.601 -18.199 -27.911 1.00 34.81 246 ASN A CA 1
ATOM 2075 C C . ASN A 1 246 ? 9.651 -19.604 -28.548 1.00 34.81 246 ASN A C 1
ATOM 2077 O O . ASN A 1 246 ? 10.547 -20.403 -28.268 1.00 34.81 246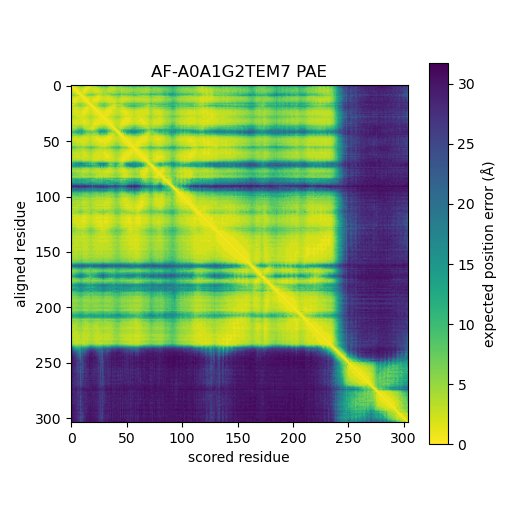 ASN A O 1
ATOM 2081 N N . GLU A 1 247 ? 8.674 -19.945 -29.401 1.00 39.88 247 GLU A N 1
ATOM 2082 C CA . GLU A 1 247 ? 8.876 -20.845 -30.511 1.00 39.88 247 GLU A CA 1
ATOM 2083 C C . GLU A 1 247 ? 9.887 -20.073 -31.345 1.00 39.88 247 GLU A C 1
ATOM 2085 O O . GLU A 1 247 ? 9.560 -19.374 -32.298 1.00 39.88 247 GLU A O 1
ATOM 2090 N N . LYS A 1 248 ? 11.163 -20.196 -30.954 1.00 41.97 248 LYS A N 1
ATOM 2091 C CA . LYS A 1 248 ? 12.259 -20.163 -31.902 1.00 41.97 248 LYS A CA 1
ATOM 2092 C C . LYS A 1 248 ? 11.745 -21.006 -33.047 1.00 41.97 248 LYS A C 1
ATOM 2094 O O . LYS A 1 248 ? 11.643 -22.224 -32.883 1.00 41.97 248 LYS A O 1
ATOM 2099 N N . ILE A 1 249 ? 11.362 -20.358 -34.147 1.00 48.72 249 ILE A N 1
ATOM 2100 C CA . ILE A 1 249 ? 11.082 -21.027 -35.408 1.00 48.72 249 ILE A CA 1
ATOM 2101 C C . ILE A 1 249 ? 12.251 -21.981 -35.559 1.00 48.72 249 ILE A C 1
ATOM 2103 O O . ILE A 1 249 ? 13.402 -21.544 -35.678 1.00 48.72 249 ILE A O 1
ATOM 2107 N N . SER A 1 250 ? 11.990 -23.279 -35.366 1.00 52.00 250 SER A N 1
ATOM 2108 C CA . SER A 1 250 ? 13.089 -24.229 -35.299 1.00 52.00 250 SER A CA 1
ATOM 2109 C C . SER A 1 250 ? 13.840 -24.083 -36.615 1.00 52.00 250 SER A C 1
ATOM 2111 O O . SER A 1 250 ? 13.220 -23.806 -37.648 1.00 52.00 250 SER A O 1
ATOM 2113 N N . LYS A 1 251 ? 15.173 -24.196 -36.597 1.00 54.34 251 LYS A N 1
ATOM 2114 C CA . LYS A 1 251 ? 15.999 -24.015 -37.805 1.00 54.34 251 LYS A CA 1
ATOM 2115 C C . LYS A 1 251 ? 15.404 -24.762 -39.012 1.00 54.34 251 LYS A C 1
ATOM 2117 O O . LYS A 1 251 ? 15.469 -24.270 -40.129 1.00 54.34 251 LYS A O 1
ATOM 2122 N N . THR A 1 252 ? 14.723 -25.881 -38.766 1.00 56.25 252 THR A N 1
ATOM 2123 C CA . THR A 1 252 ? 13.934 -26.664 -39.719 1.00 56.25 252 THR A CA 1
ATOM 2124 C C . THR A 1 252 ? 12.746 -25.920 -40.351 1.00 56.25 252 THR A C 1
ATOM 2126 O O . THR A 1 252 ? 12.628 -25.948 -41.571 1.00 56.25 252 THR A O 1
ATOM 2129 N N . LYS A 1 253 ? 11.889 -25.221 -39.588 1.00 56.44 253 LYS A N 1
ATOM 2130 C CA . LYS A 1 253 ? 10.774 -24.415 -40.138 1.00 56.44 253 LYS A CA 1
ATOM 2131 C C . LYS A 1 253 ? 11.295 -23.251 -41.002 1.00 56.44 253 LYS A C 1
ATOM 2133 O O . LYS A 1 253 ? 10.764 -23.013 -42.083 1.00 56.44 253 LYS A O 1
ATOM 2138 N N . GLY A 1 254 ? 12.375 -22.587 -40.576 1.00 63.66 254 GLY A N 1
ATOM 2139 C CA . GLY A 1 254 ? 13.023 -21.520 -41.354 1.00 63.66 254 GLY A CA 1
ATOM 2140 C C . GLY A 1 254 ? 13.633 -22.026 -42.667 1.00 63.66 254 GLY A C 1
ATOM 2141 O O . GLY A 1 254 ? 13.459 -21.401 -43.713 1.00 63.66 254 GLY A O 1
ATOM 2142 N N . ILE A 1 255 ? 14.269 -23.204 -42.636 1.00 67.12 255 ILE A N 1
ATOM 2143 C CA . ILE A 1 255 ? 14.772 -23.878 -43.841 1.00 67.12 255 ILE A CA 1
ATOM 2144 C C . ILE A 1 255 ? 13.617 -24.226 -44.784 1.00 67.12 255 ILE A C 1
ATOM 2146 O O . ILE A 1 255 ? 13.721 -23.938 -45.969 1.00 67.12 255 ILE A O 1
ATOM 2150 N N . ILE A 1 256 ? 12.505 -24.779 -44.284 1.00 72.19 256 ILE A N 1
ATOM 2151 C CA . ILE A 1 256 ? 11.347 -25.149 -45.119 1.00 72.19 256 ILE A CA 1
ATOM 2152 C C . ILE A 1 256 ? 10.753 -23.922 -45.824 1.00 72.19 256 ILE A C 1
ATOM 2154 O O . ILE A 1 256 ? 10.491 -23.979 -47.024 1.00 72.19 256 ILE A O 1
ATOM 2158 N N . ILE A 1 257 ? 10.592 -22.802 -45.113 1.00 70.81 257 ILE A N 1
ATOM 2159 C CA . ILE A 1 257 ? 10.078 -21.552 -45.694 1.00 70.81 257 ILE A CA 1
ATOM 2160 C C . ILE A 1 257 ? 11.039 -21.016 -46.762 1.00 70.81 257 ILE A C 1
ATOM 2162 O O . ILE A 1 257 ? 10.601 -20.659 -47.854 1.00 70.81 257 ILE A O 1
ATOM 2166 N N . SER A 1 258 ? 12.348 -21.015 -46.488 1.00 66.69 258 SER A N 1
ATOM 2167 C CA . SER A 1 258 ? 13.357 -20.601 -47.469 1.00 66.69 258 SER A CA 1
ATOM 2168 C C . SER A 1 258 ? 13.345 -21.489 -48.716 1.00 66.69 258 SER A C 1
ATOM 2170 O O . SER A 1 258 ? 13.430 -20.974 -49.827 1.00 66.69 258 SER A O 1
ATOM 2172 N N . LEU A 1 259 ? 13.188 -22.804 -48.551 1.00 73.75 259 LEU A N 1
ATOM 2173 C CA . LEU A 1 259 ? 13.187 -23.770 -49.650 1.00 73.75 259 LEU A CA 1
ATOM 2174 C C . LEU A 1 259 ? 11.938 -23.621 -50.532 1.00 73.75 259 LEU A C 1
ATOM 2176 O O . LEU A 1 259 ? 12.054 -23.624 -51.757 1.00 73.75 259 LEU A O 1
ATOM 2180 N N . LEU A 1 260 ? 10.765 -23.413 -49.922 1.00 77.25 260 LEU A N 1
ATOM 2181 C CA . LEU A 1 260 ? 9.517 -23.128 -50.639 1.00 77.25 260 LEU A CA 1
ATOM 2182 C C . LEU A 1 260 ? 9.591 -21.809 -51.414 1.00 77.25 260 LEU A C 1
ATOM 2184 O O . LEU A 1 260 ? 9.162 -21.748 -52.566 1.00 77.25 260 LEU A O 1
ATOM 2188 N N . LEU A 1 261 ? 10.175 -20.771 -50.811 1.00 74.62 261 LEU A N 1
ATOM 2189 C CA . LEU A 1 261 ? 10.331 -19.468 -51.452 1.00 74.62 261 LEU A CA 1
ATOM 2190 C C . LEU A 1 261 ? 11.273 -19.557 -52.661 1.00 74.62 261 LEU A C 1
ATOM 2192 O O . LEU A 1 261 ? 10.948 -19.053 -53.734 1.00 74.62 261 LEU A O 1
ATOM 2196 N N . THR A 1 262 ? 12.402 -20.256 -52.520 1.00 73.69 262 THR A N 1
ATOM 2197 C CA . THR A 1 262 ? 13.345 -20.478 -53.623 1.00 73.69 262 THR A CA 1
ATOM 2198 C C . THR A 1 262 ? 12.722 -21.305 -54.749 1.00 73.69 262 THR A C 1
ATOM 2200 O O . THR A 1 262 ? 12.870 -20.941 -55.912 1.00 73.69 262 THR A O 1
ATOM 2203 N N . LEU A 1 263 ? 11.964 -22.362 -54.432 1.00 75.88 263 LEU A N 1
ATOM 2204 C CA . LEU A 1 263 ? 11.238 -23.157 -55.433 1.00 75.88 263 LEU A CA 1
ATOM 2205 C C . LEU A 1 263 ? 10.220 -22.318 -56.213 1.00 75.88 263 LEU A C 1
ATOM 2207 O O . LEU A 1 263 ? 10.152 -22.422 -57.437 1.00 75.88 263 LEU A O 1
ATOM 2211 N N . PHE A 1 264 ? 9.464 -21.464 -55.522 1.00 76.62 264 PHE A N 1
ATOM 2212 C CA . PHE A 1 264 ? 8.499 -20.570 -56.158 1.00 76.62 264 PHE A CA 1
ATOM 2213 C C . PH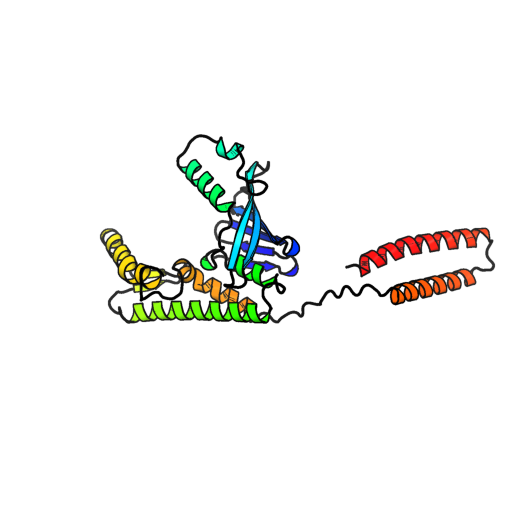E A 1 264 ? 9.184 -19.586 -57.114 1.00 76.62 264 PHE A C 1
ATOM 2215 O O . PHE A 1 264 ? 8.735 -19.391 -58.240 1.00 76.62 264 PHE A O 1
ATOM 2222 N N . ILE A 1 265 ? 10.317 -19.018 -56.705 1.00 70.50 265 ILE A N 1
ATOM 2223 C CA . ILE A 1 265 ? 11.096 -18.092 -57.534 1.00 70.50 265 ILE A CA 1
ATOM 2224 C C . ILE A 1 265 ? 11.674 -18.794 -58.759 1.00 70.50 265 ILE A C 1
ATOM 2226 O O . ILE A 1 265 ? 11.560 -18.276 -59.867 1.00 70.50 265 ILE A O 1
ATOM 2230 N N . SER A 1 266 ? 12.258 -19.983 -58.591 1.00 71.00 266 SER A N 1
ATOM 2231 C CA . SER A 1 266 ? 12.758 -20.775 -59.717 1.00 71.00 266 SER A CA 1
ATOM 2232 C C . SER A 1 266 ? 11.642 -21.138 -60.697 1.00 71.00 266 SER A C 1
ATOM 2234 O O . SER A 1 266 ? 11.859 -21.108 -61.906 1.00 71.00 266 SER A O 1
ATOM 2236 N N . TRP A 1 267 ? 10.435 -21.416 -60.198 1.00 77.75 267 TRP A N 1
ATOM 2237 C CA . TRP A 1 267 ? 9.264 -21.651 -61.037 1.00 77.75 267 TRP A CA 1
ATOM 2238 C C . TRP A 1 267 ? 8.845 -20.396 -61.815 1.00 77.75 267 TRP A C 1
ATOM 2240 O O . TRP A 1 267 ? 8.659 -20.476 -63.027 1.00 77.75 267 TRP A O 1
ATOM 2250 N N . VAL A 1 268 ? 8.796 -19.225 -61.172 1.00 72.31 268 VAL A N 1
ATOM 2251 C CA . VAL A 1 268 ? 8.500 -17.951 -61.851 1.00 72.31 268 VAL A CA 1
ATOM 2252 C C . VAL A 1 268 ? 9.549 -17.643 -62.921 1.00 72.31 268 VAL A C 1
ATOM 2254 O O . VAL A 1 268 ? 9.189 -17.313 -64.044 1.00 72.31 268 VAL A O 1
ATOM 2257 N N . VAL A 1 269 ? 10.841 -17.811 -62.628 1.00 68.00 269 VAL A N 1
ATOM 2258 C CA . VAL A 1 269 ? 11.918 -17.599 -63.613 1.00 68.00 269 VAL A CA 1
ATOM 2259 C C . VAL A 1 269 ? 11.813 -18.588 -64.779 1.00 68.00 269 VAL A C 1
ATOM 2261 O O . VAL A 1 269 ? 12.087 -18.211 -65.917 1.00 68.00 269 VAL A O 1
ATOM 2264 N N . SER A 1 270 ? 11.352 -19.822 -64.534 1.00 70.19 270 SER A N 1
ATOM 2265 C CA . SER A 1 270 ? 11.168 -20.828 -65.590 1.00 70.19 270 SER A CA 1
ATOM 2266 C C . SER A 1 270 ? 10.137 -20.424 -66.656 1.00 70.19 270 SER A C 1
ATOM 2268 O O . SER A 1 270 ? 10.234 -20.862 -67.799 1.00 70.19 270 SER A O 1
ATOM 2270 N N . TRP A 1 271 ? 9.192 -19.536 -66.321 1.00 69.31 271 TRP A N 1
ATOM 2271 C CA . TRP A 1 271 ? 8.208 -18.999 -67.271 1.00 69.31 271 TRP A CA 1
ATOM 2272 C C . TRP A 1 271 ? 8.803 -17.963 -68.232 1.00 69.31 271 TRP A C 1
ATOM 2274 O O . TRP A 1 271 ? 8.181 -17.619 -69.233 1.00 69.31 271 TRP A O 1
ATOM 2284 N N . PHE A 1 272 ? 10.008 -17.474 -67.941 1.00 66.75 272 PHE A N 1
ATOM 2285 C CA . PHE A 1 272 ? 10.682 -16.414 -68.686 1.00 66.75 272 PHE A CA 1
ATOM 2286 C C . PHE A 1 272 ? 11.980 -16.898 -69.360 1.00 66.75 272 PHE A C 1
ATOM 2288 O O . PHE A 1 272 ? 12.820 -16.082 -69.730 1.00 66.75 272 PHE A O 1
ATOM 2295 N N . VAL A 1 273 ? 12.153 -18.216 -69.531 1.00 59.50 273 VAL A N 1
ATOM 2296 C CA . VAL A 1 273 ? 13.387 -18.853 -70.049 1.00 59.50 273 VAL A CA 1
ATOM 2297 C C . VAL A 1 273 ? 13.723 -18.450 -71.491 1.00 59.50 273 VAL A C 1
ATOM 2299 O O . VAL A 1 273 ? 14.895 -18.458 -71.856 1.00 59.50 273 VAL A O 1
ATOM 2302 N N . ASP A 1 274 ? 12.741 -17.997 -72.272 1.00 63.19 274 ASP A N 1
ATOM 2303 C CA . ASP A 1 274 ? 12.951 -17.494 -73.640 1.00 63.19 274 ASP A CA 1
ATOM 2304 C C . ASP A 1 274 ? 13.319 -15.995 -73.702 1.00 63.19 274 ASP A C 1
ATOM 2306 O O . ASP A 1 274 ? 13.430 -15.412 -74.783 1.00 63.19 274 ASP A O 1
ATOM 2310 N N . ILE A 1 275 ? 13.510 -15.339 -72.552 1.00 62.75 275 ILE A N 1
ATOM 2311 C CA . ILE A 1 275 ? 13.873 -13.919 -72.472 1.00 62.75 275 ILE A CA 1
ATOM 2312 C C . ILE A 1 275 ? 15.399 -13.753 -72.414 1.00 62.75 275 ILE A C 1
ATOM 2314 O O . ILE A 1 275 ? 16.117 -14.566 -71.839 1.00 62.75 275 ILE A O 1
ATOM 2318 N N . ASN A 1 276 ? 15.893 -12.658 -73.011 1.00 75.38 276 ASN A N 1
ATOM 2319 C CA . ASN A 1 276 ? 17.293 -12.217 -73.001 1.00 75.38 276 ASN A CA 1
ATOM 2320 C C . ASN A 1 276 ? 18.004 -12.545 -71.660 1.00 75.38 276 ASN A C 1
ATOM 2322 O O . ASN A 1 276 ? 17.526 -12.102 -70.610 1.00 75.38 276 ASN A O 1
ATOM 2326 N N . PRO A 1 277 ? 19.164 -13.239 -71.678 1.00 68.88 277 PRO A N 1
ATOM 2327 C CA . PRO A 1 277 ? 19.902 -13.642 -70.475 1.00 68.88 277 PRO A CA 1
ATOM 2328 C C . PRO A 1 277 ? 20.192 -12.498 -69.496 1.00 68.88 277 PRO A C 1
ATOM 2330 O O . PRO A 1 277 ? 20.233 -12.704 -68.283 1.00 68.88 277 PRO A O 1
ATOM 2333 N N . PHE A 1 278 ? 20.353 -11.276 -70.009 1.00 69.25 278 PHE A N 1
ATOM 2334 C CA . PHE A 1 278 ? 20.546 -10.080 -69.193 1.00 69.25 278 PHE A CA 1
ATOM 2335 C C . PHE A 1 278 ? 19.321 -9.762 -68.322 1.00 69.25 278 PHE A C 1
ATOM 2337 O O . PHE A 1 278 ? 19.455 -9.380 -67.162 1.00 69.25 278 PHE A O 1
ATOM 2344 N N . LEU A 1 279 ? 18.118 -9.968 -68.856 1.00 68.69 279 LEU A N 1
ATOM 2345 C CA . LEU A 1 279 ? 16.858 -9.709 -68.164 1.00 68.69 279 LEU A CA 1
ATOM 2346 C C . LEU A 1 279 ? 16.606 -10.754 -67.070 1.00 68.69 279 LEU A C 1
ATOM 2348 O O . LEU A 1 279 ? 16.183 -10.395 -65.975 1.00 68.69 279 LEU A O 1
ATOM 2352 N N . ILE A 1 280 ? 16.964 -12.017 -67.327 1.00 71.75 280 ILE A N 1
ATOM 2353 C CA . ILE A 1 280 ? 16.946 -13.087 -66.318 1.00 71.75 280 ILE A CA 1
ATOM 2354 C C . ILE A 1 280 ? 17.899 -12.744 -65.164 1.00 71.75 280 ILE A C 1
ATOM 2356 O O . ILE A 1 280 ? 17.517 -12.843 -63.999 1.00 71.75 280 ILE A O 1
ATOM 2360 N N . PHE A 1 281 ? 19.116 -12.280 -65.468 1.00 71.12 281 PHE A N 1
ATOM 2361 C CA . PHE A 1 281 ? 20.097 -11.891 -64.451 1.00 71.12 281 PHE A CA 1
ATOM 2362 C C . PHE A 1 281 ? 19.596 -10.746 -63.555 1.00 71.12 281 PHE A C 1
ATOM 2364 O O . PHE A 1 281 ? 19.685 -10.835 -62.329 1.00 71.12 281 PHE A O 1
ATOM 2371 N N . VAL A 1 282 ? 19.019 -9.695 -64.152 1.00 75.81 282 VAL A N 1
ATOM 2372 C CA . VAL A 1 282 ? 18.430 -8.571 -63.404 1.00 75.81 282 VAL A CA 1
ATOM 2373 C C . VAL A 1 282 ? 17.251 -9.039 -62.546 1.00 75.81 282 VAL A C 1
ATOM 2375 O O . VAL A 1 282 ? 17.146 -8.648 -61.385 1.00 75.81 282 VAL A O 1
ATOM 2378 N N . LEU A 1 283 ? 16.393 -9.916 -63.073 1.00 73.31 283 LEU A N 1
ATOM 2379 C CA . LEU A 1 283 ? 15.226 -10.421 -62.349 1.00 73.31 283 LEU A CA 1
ATOM 2380 C C . LEU A 1 283 ? 15.632 -11.250 -61.119 1.00 73.31 283 LEU A C 1
ATOM 2382 O O . LEU A 1 283 ? 15.085 -11.048 -60.037 1.00 73.31 283 LEU A O 1
ATOM 2386 N N . VAL A 1 284 ? 16.639 -12.120 -61.248 1.00 75.62 284 VAL A N 1
ATOM 2387 C CA . VAL A 1 284 ? 17.174 -12.909 -60.124 1.00 75.62 284 VAL A CA 1
ATOM 2388 C C . VAL A 1 284 ? 17.762 -12.006 -59.035 1.00 75.62 284 VAL A C 1
ATOM 2390 O O . VAL A 1 284 ? 17.513 -12.241 -57.855 1.00 75.62 284 VAL A O 1
ATOM 2393 N N . GLN A 1 285 ? 18.489 -10.947 -59.408 1.00 76.12 285 GLN A N 1
ATOM 2394 C CA . GLN A 1 285 ? 19.047 -9.975 -58.458 1.00 76.12 285 GLN A CA 1
ATOM 2395 C C . GLN A 1 285 ? 17.950 -9.227 -57.686 1.00 76.12 285 GLN A C 1
ATOM 2397 O O . GLN A 1 285 ? 18.013 -9.138 -56.461 1.00 76.12 285 GLN A O 1
ATOM 2402 N N . VAL A 1 286 ? 16.921 -8.732 -58.385 1.00 77.75 286 VAL A N 1
ATOM 2403 C CA . VAL A 1 286 ? 15.788 -8.024 -57.764 1.00 77.75 286 VAL A CA 1
ATOM 2404 C C . VAL A 1 286 ? 15.033 -8.941 -56.807 1.00 77.75 286 VAL A C 1
ATOM 2406 O O . VAL A 1 286 ? 14.700 -8.539 -55.693 1.00 77.75 286 VAL A O 1
ATOM 2409 N N . ILE A 1 287 ? 14.801 -10.190 -57.209 1.00 74.12 287 ILE A N 1
ATOM 2410 C CA . ILE A 1 287 ? 14.111 -11.162 -56.368 1.00 74.12 287 ILE A CA 1
ATOM 2411 C C . ILE A 1 287 ? 14.954 -11.537 -55.142 1.00 74.12 287 ILE A C 1
ATOM 2413 O O . ILE A 1 287 ? 14.420 -11.562 -54.038 1.00 74.12 287 ILE A O 1
ATOM 2417 N N . ALA A 1 288 ? 16.259 -11.774 -55.293 1.00 72.81 288 ALA A N 1
ATOM 2418 C CA . ALA A 1 288 ? 17.146 -12.061 -54.164 1.00 72.81 288 ALA A CA 1
ATOM 2419 C C . ALA A 1 288 ? 17.203 -10.886 -53.171 1.00 72.81 288 ALA A C 1
ATOM 2421 O O . ALA A 1 288 ? 17.188 -11.086 -51.955 1.00 72.81 288 ALA A O 1
ATOM 2422 N N . PHE A 1 289 ? 17.196 -9.652 -53.681 1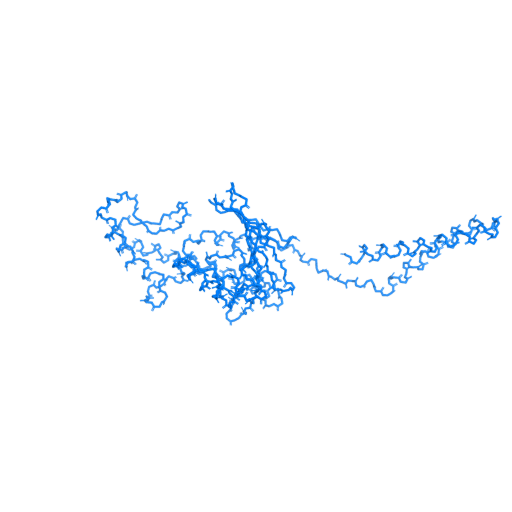.00 76.81 289 PHE A N 1
ATOM 2423 C CA . PHE A 1 289 ? 17.132 -8.450 -52.854 1.00 76.81 289 PHE A CA 1
ATOM 2424 C C . PHE A 1 289 ? 15.798 -8.350 -52.100 1.00 76.81 289 PHE A C 1
ATOM 2426 O O . PHE A 1 289 ? 15.784 -8.107 -50.892 1.00 76.81 289 PHE A O 1
ATOM 2433 N N . LEU A 1 290 ? 14.677 -8.627 -52.777 1.00 71.94 290 LEU A N 1
ATOM 2434 C CA . LEU A 1 290 ? 13.358 -8.719 -52.148 1.00 71.94 290 LEU A CA 1
ATOM 2435 C C . LEU A 1 290 ? 13.298 -9.838 -51.104 1.00 71.94 290 LEU A C 1
ATOM 2437 O O . LEU A 1 290 ? 12.707 -9.629 -50.054 1.00 71.94 290 LEU A O 1
ATOM 2441 N N . GLN A 1 291 ? 13.937 -10.989 -51.325 1.00 67.69 291 GLN A N 1
ATOM 2442 C CA . GLN A 1 291 ? 14.029 -12.050 -50.317 1.00 67.69 291 GLN A CA 1
ATOM 2443 C C . GLN A 1 291 ? 14.821 -11.610 -49.084 1.00 67.69 291 GLN A C 1
ATOM 2445 O O . GLN A 1 291 ? 14.428 -11.949 -47.972 1.00 67.69 291 GLN A O 1
ATOM 2450 N N . GLY A 1 292 ? 15.901 -10.841 -49.249 1.00 69.56 292 GLY A N 1
ATOM 2451 C CA . GLY A 1 292 ? 16.636 -10.264 -48.121 1.00 69.56 292 GLY A CA 1
ATOM 2452 C C . GLY A 1 292 ? 15.786 -9.269 -47.327 1.00 69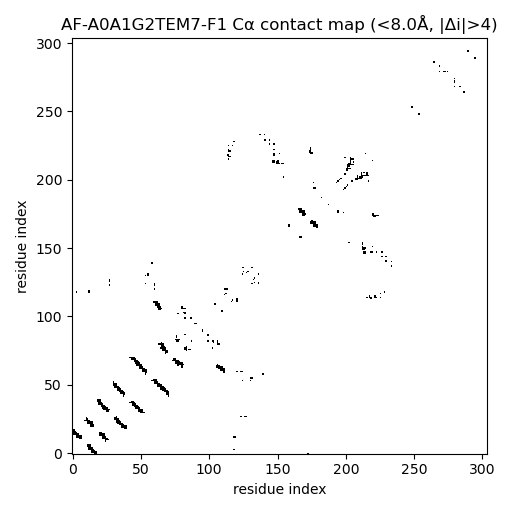.56 292 GLY A C 1
ATOM 2453 O O . GLY A 1 292 ? 15.764 -9.307 -46.098 1.00 69.56 292 GLY A O 1
ATOM 2454 N N . PHE A 1 293 ? 15.024 -8.428 -48.030 1.00 70.62 293 PHE A N 1
ATOM 2455 C CA . PHE A 1 293 ? 14.170 -7.413 -47.416 1.00 70.62 293 PHE A CA 1
ATOM 2456 C C . PHE A 1 293 ? 12.942 -8.026 -46.729 1.00 70.62 293 PHE A C 1
ATOM 2458 O O . PHE A 1 293 ? 12.695 -7.770 -45.554 1.00 70.62 293 PHE A O 1
ATOM 2465 N N . ILE A 1 294 ? 12.212 -8.896 -47.432 1.00 68.38 294 ILE A N 1
ATOM 2466 C CA . ILE A 1 294 ? 11.029 -9.608 -46.934 1.00 68.38 294 ILE A CA 1
ATOM 2467 C C . ILE A 1 294 ? 11.429 -10.631 -45.869 1.00 68.38 294 ILE A C 1
ATOM 2469 O O . ILE A 1 294 ? 10.723 -10.771 -44.882 1.00 68.38 294 ILE A O 1
ATOM 2473 N N . GLY A 1 295 ? 12.570 -11.308 -46.008 1.00 61.09 295 GLY A N 1
ATOM 2474 C CA . GLY A 1 295 ? 13.097 -12.217 -44.988 1.00 61.09 295 GLY A CA 1
ATOM 2475 C C . GLY A 1 295 ? 13.457 -11.491 -43.691 1.00 61.09 295 GLY A C 1
ATOM 2476 O O . GLY A 1 295 ? 13.135 -11.982 -42.611 1.00 61.09 295 GLY A O 1
ATOM 2477 N N . GLY A 1 296 ? 14.041 -10.291 -43.786 1.00 62.47 296 GLY A N 1
ATOM 2478 C CA . GLY A 1 296 ? 14.270 -9.417 -42.632 1.00 62.47 296 GLY A CA 1
ATOM 2479 C C . GLY A 1 296 ? 12.969 -8.900 -42.011 1.00 62.47 296 GLY A C 1
ATOM 2480 O O . GLY A 1 296 ? 12.835 -8.876 -40.790 1.00 62.47 296 GLY A O 1
ATOM 2481 N N . TRP A 1 297 ? 11.980 -8.551 -42.838 1.00 61.78 297 TRP A N 1
ATOM 2482 C CA . TRP A 1 297 ? 10.674 -8.069 -42.380 1.00 61.78 297 TRP A CA 1
ATOM 2483 C C . TRP A 1 297 ? 9.824 -9.165 -41.733 1.00 61.78 297 TRP A C 1
ATOM 2485 O O . TRP A 1 297 ? 9.289 -8.957 -40.653 1.00 61.78 297 TRP A O 1
ATOM 2495 N N . ILE A 1 298 ? 9.752 -10.353 -42.335 1.00 56.47 298 ILE A N 1
ATOM 2496 C CA . ILE A 1 298 ? 9.075 -11.531 -41.776 1.00 56.47 298 ILE A CA 1
ATOM 2497 C C . ILE A 1 298 ? 9.794 -12.001 -40.508 1.00 56.47 298 ILE A C 1
ATOM 2499 O O . ILE A 1 298 ? 9.132 -12.355 -39.540 1.00 56.47 298 ILE A O 1
ATOM 2503 N N . GLY A 1 299 ? 11.129 -11.949 -40.467 1.00 54.94 299 GLY A N 1
ATOM 2504 C CA . GLY A 1 299 ? 11.895 -12.218 -39.248 1.00 54.94 299 GLY A CA 1
ATOM 2505 C C . GLY A 1 299 ? 11.594 -11.226 -38.119 1.00 54.94 299 GLY A C 1
ATOM 2506 O O . GLY A 1 299 ? 11.533 -11.625 -36.962 1.00 54.94 299 GLY A O 1
ATOM 2507 N N . HIS A 1 300 ? 11.346 -9.955 -38.448 1.00 51.38 300 HIS A N 1
ATOM 2508 C CA . HIS A 1 300 ? 10.929 -8.944 -37.477 1.00 51.38 300 HIS A CA 1
ATOM 2509 C C . HIS A 1 300 ? 9.461 -9.114 -37.042 1.00 51.38 300 HIS A C 1
ATOM 2511 O O . HIS A 1 300 ? 9.147 -8.900 -35.873 1.00 51.38 300 HIS A O 1
ATOM 2517 N N . TRP A 1 301 ? 8.570 -9.507 -37.956 1.00 45.75 301 TRP A N 1
ATOM 2518 C CA . TRP A 1 301 ? 7.133 -9.661 -37.696 1.00 45.75 301 TRP A CA 1
ATOM 2519 C C . TRP A 1 301 ? 6.777 -10.976 -36.987 1.00 45.75 301 TRP A C 1
ATOM 2521 O O . TRP A 1 301 ? 5.787 -11.021 -36.276 1.00 45.75 301 TRP A O 1
ATOM 2531 N N . LEU A 1 302 ? 7.588 -12.026 -37.161 1.00 42.84 302 LEU A N 1
ATOM 2532 C CA . LEU A 1 302 ? 7.475 -13.309 -36.449 1.00 42.84 302 LEU A CA 1
ATOM 2533 C C . LEU A 1 302 ? 8.371 -13.391 -35.196 1.00 42.84 302 LEU A C 1
ATOM 2535 O O . LEU A 1 302 ? 8.414 -14.431 -34.543 1.00 42.84 302 LEU A O 1
ATOM 2539 N N . GLY A 1 303 ? 9.156 -12.344 -34.921 1.00 44.00 303 GLY A N 1
ATOM 2540 C CA . GLY A 1 303 ? 9.966 -12.180 -33.706 1.00 44.00 303 GLY A CA 1
ATOM 2541 C C . GLY A 1 303 ? 9.315 -11.277 -32.647 1.00 44.00 303 GLY A C 1
ATOM 2542 O O . GLY A 1 303 ? 9.967 -10.948 -31.659 1.00 44.00 303 GLY A O 1
ATOM 2543 N N . LYS A 1 304 ? 8.071 -10.860 -32.894 1.00 39.62 304 LYS A N 1
ATOM 2544 C CA . LYS A 1 304 ? 7.078 -10.412 -31.913 1.00 39.62 304 LYS A CA 1
ATOM 2545 C C . LYS A 1 304 ? 5.996 -11.486 -31.839 1.00 39.62 304 LYS A C 1
ATOM 2547 O O . LYS A 1 304 ? 5.296 -11.519 -30.814 1.00 39.62 304 LYS A O 1
#

Organism: NCBI:txid1802748

Foldseek 3Di:
DWDWDQDVVQCWIWIDDPFKIWIWGDDLVQQKIKIWMDTPPDQKIKIWIKHWDFDVVVTFIKIATAWIFIDPVTDTQHHRLDGDVVLVPPDDDPVSVVVVVVNPVRSDIDTDDCLPCVVPSLSSVVSCCVRAPPVRSLVVLVVVLVLLVQLVVLLVVLCVVVVVLQWDFDDDQWTDIDHPDDDDPVCVVVRVVVCCVSRQCAAAPPVRHPSHSSHHPSCRRCVVVSNVVSVCVNPDDPPDPPPPPPPVVPVVNVVVVVVVLVVVLVVVLVVCVVPDPVVSVVSVVVSVVVCVVVVVVVCVVVVD

Sequence (304 aa):
MKEIKILEEENSILVDDKYDVSDIEFFPEAKKFKVDSSLKDDVFYNYSTYEYKIYPDPIEVSVRLLEKSSEPPKEFSVKDGVVLESEMKKDNSFLFKDHLESLSKQVKWNKLELSRAYEVVLFILSKHPEIISPEEYRRYLRHTEQRIKAGLDKVDEKLKKEKDSGLHINNNECKSIWYSEEIPEKEYKEKAEYVEKNFYTPLFDEKLSEEYSGISREEFYSSFEIIKHIDYLLNKKEIPQVRESNEKISKTKGIIISLLLTLFISWVVSWFVDINPFLIFVLVQVIAFLQGFIGGWIGHWLGK

pLDDT: mean 82.26, std 14.84, range [32.94, 98.31]

Secondary structure (DSSP, 8-state):
--EEEEETTTTEEEEE-SSEEEEEEEEGGGTEEEEEEEETTS--EEEEEEEEEEEETTEEEEEEEEEEEETTTTEEEEETTEE-HHHHT----HHHHHHHHHHHHHTS-EE--HHHHHHHHHHHHHT-TTTS-HHHHHHHHHHHHHHHHHHHHHHHHHHHHSGGG-EEEE-SSS-EEEESSPPPHHHHHHHHHHHIIIIIHHHH-TTT-TT--SS-HHHHHTHHHHHHHHHHHHHS--------------HHHHHHHHHHHHHHHHHHHHTTTTS-HHHHHHHHHHHHHHHHHHHHHHHHHS--